Protein AF-A0A326UEW1-F1 (afdb_monomer_lite)

pLDDT: mean 84.63, std 12.44, range [39.31, 98.5]

Foldseek 3Di:
DVVVVVVVVVVVVVVVVVLLCVLCVVLVHDSLLVVLVVCCVVVPKDALVVSCVSSVHDSVVSVVSLVVCVVLVQWDWDQDPVHNVTIIIGGDCPDPSNVSSVVSVVVVVVVVVVVCVVDDPVVVVVVVVVVVVVVVVVVVVVVVCSVCPVPDPPFDWDFCPPQQEAEEAEAEDAQEEEEAEDADNTTQKTKGWFDDAFDWDDDSRYTYTYDDPVPPPDDPGHTYMYMYGHARHEYEYAAEYAHAYYAHDCQSHQYQEAEYYDAYAEYHEEHHQYQAEYEYEAYEEYAYYAYEYAPLEKEKEWEAAWEQWEADAPDIDGTDGGTDIDIDPCAVVGRGYYYYYHNYHYHYYHYYYD

Radius of gyration: 28.16 Å; chains: 1; bounding box: 69×50×80 Å

Organism: Thermosporothrix hazakensis (NCBI:txid644383)

Sequence (354 aa):
MYREFVRELQHSYELGTTFYRAVASRSGMTVTDLEVIAILKHTGPTTAGRLAEHTGLTTGAITGMLNRLEETGLLRRERDPNDGRRVIVRLIPDKEEMKTISDLFNALGDEWRELATHYTDEQLTLLLDFLKRSNTISQKYIAHLREMPTSNEGTYSAPLGTVRSAKLAMPSGITQLYLHTDNDRETLYKARFEGPQPDVRVKDGVITIRYPRRLWSITTNKRVADVTLNTIIPWRITLNGGVSEIVADLMKLKLASLEIKGGMNSINLELPLPIGTVPVRLSGGTSEMQIHRPKGAAVRVHFKGWASHFIFDDQIFSDLGNDIRLQSPDYETAEHRYDIEVQNSVGNVTITPR

InterPro domains:
  IPR000835 MarR-type HTH domain [PF01047] (30-87)
  IPR000835 MarR-type HTH domain [PS50995] (1-136)
  IPR000835 MarR-type HTH domain [SM00347] (22-124)
  IPR011991 ArsR-like helix-turn-helix domain [cd00090] (32-96)
  IPR036388 Winged helix-like DNA-binding domain superfamily [G3DSA:1.10.10.10] (2-136)
  IPR036390 Winged helix DNA-binding domain superfamily [SSF46785] (3-134)
  IPR039422 Transcription regulators MarR/SlyA-like [PTHR33164] (20-133)

Structure (mmCIF, N/CA/C/O backbone):
data_AF-A0A326UEW1-F1
#
_entry.id   AF-A0A326UEW1-F1
#
loop_
_atom_site.group_PDB
_atom_site.id
_atom_site.type_symbol
_atom_site.label_atom_id
_atom_site.label_alt_id
_atom_site.label_comp_id
_atom_site.label_asym_id
_atom_site.label_entity_id
_atom_site.label_seq_id
_atom_site.pdbx_PDB_ins_code
_atom_site.Cartn_x
_atom_site.Cartn_y
_atom_site.Cartn_z
_atom_site.occupancy
_atom_site.B_iso_or_equiv
_atom_site.auth_seq_id
_atom_site.auth_comp_id
_atom_site.auth_asym_id
_atom_site.auth_atom_id
_atom_site.pdbx_PDB_model_num
ATOM 1 N N . MET A 1 1 ? 12.091 -15.380 -35.099 1.00 80.75 1 MET A N 1
ATOM 2 C CA . MET A 1 1 ? 12.417 -14.096 -35.765 1.00 80.75 1 MET A CA 1
ATOM 3 C C . MET A 1 1 ? 11.729 -12.863 -35.162 1.00 80.75 1 MET A C 1
ATOM 5 O O . MET A 1 1 ? 12.270 -12.389 -34.185 1.00 80.75 1 MET A O 1
ATOM 9 N N . TYR A 1 2 ? 10.569 -12.335 -35.602 1.00 72.62 2 TYR A N 1
ATOM 10 C CA . TYR A 1 2 ? 10.052 -11.052 -35.041 1.00 72.62 2 TYR A CA 1
ATOM 11 C C . TYR A 1 2 ? 9.822 -11.071 -33.514 1.00 72.62 2 TYR A C 1
ATOM 13 O O . TYR A 1 2 ? 10.286 -10.195 -32.794 1.00 72.62 2 TYR A O 1
ATOM 21 N N . ARG A 1 3 ? 9.157 -12.111 -32.991 1.00 70.81 3 ARG A N 1
ATOM 22 C CA . ARG A 1 3 ? 8.914 -12.266 -31.539 1.00 70.81 3 ARG A CA 1
ATOM 23 C C . ARG A 1 3 ? 10.191 -12.446 -30.716 1.00 70.81 3 ARG A C 1
ATOM 25 O O . ARG A 1 3 ? 10.220 -12.121 -29.539 1.00 70.81 3 ARG A O 1
ATOM 32 N N . GLU A 1 4 ? 11.203 -13.027 -31.335 1.00 83.62 4 GLU A N 1
ATOM 33 C CA . GLU A 1 4 ? 12.502 -13.302 -30.731 1.00 83.62 4 GLU A CA 1
ATOM 34 C C . GLU A 1 4 ? 13.340 -12.026 -30.697 1.00 83.62 4 GLU A C 1
ATOM 36 O O . GLU A 1 4 ? 13.821 -11.651 -29.641 1.00 83.62 4 GLU A O 1
ATOM 41 N N . PHE A 1 5 ? 13.350 -11.270 -31.794 1.00 81.19 5 PHE A N 1
ATOM 42 C CA . PHE A 1 5 ? 13.934 -9.935 -31.864 1.00 81.19 5 PHE A CA 1
ATOM 43 C C . PHE A 1 5 ? 13.369 -8.984 -30.796 1.00 81.19 5 PHE A C 1
ATOM 45 O O . PHE A 1 5 ? 14.125 -8.332 -30.084 1.00 81.19 5 PHE A O 1
ATOM 52 N N . VAL A 1 6 ? 12.041 -8.942 -30.622 1.00 76.69 6 VAL A N 1
ATOM 53 C CA . VAL A 1 6 ? 11.405 -8.127 -29.567 1.00 76.69 6 VAL A CA 1
ATOM 54 C C . VAL A 1 6 ? 11.802 -8.599 -28.164 1.00 76.69 6 VAL A C 1
ATOM 56 O O . VAL A 1 6 ? 11.993 -7.772 -27.275 1.00 76.69 6 VAL A O 1
ATOM 59 N N . ARG A 1 7 ? 11.939 -9.914 -27.954 1.00 78.44 7 ARG A N 1
ATOM 60 C CA . ARG A 1 7 ? 12.367 -10.476 -26.668 1.00 78.44 7 ARG A CA 1
ATOM 61 C C . ARG A 1 7 ? 13.808 -10.089 -26.344 1.00 78.44 7 ARG A C 1
ATOM 63 O O . ARG A 1 7 ? 14.054 -9.648 -25.229 1.00 78.44 7 ARG A O 1
ATOM 70 N N . GLU A 1 8 ? 14.721 -10.212 -27.302 1.00 83.44 8 GLU A N 1
ATOM 71 C CA . GLU A 1 8 ? 16.121 -9.811 -27.120 1.00 83.44 8 GLU A CA 1
ATOM 72 C C . GLU A 1 8 ? 16.245 -8.308 -26.853 1.00 83.44 8 GLU A C 1
ATOM 74 O O . GLU A 1 8 ? 16.994 -7.891 -25.972 1.00 83.44 8 GLU A O 1
ATOM 79 N N . LEU A 1 9 ? 15.434 -7.483 -27.525 1.00 81.75 9 LEU A N 1
ATOM 80 C CA . LEU A 1 9 ? 15.383 -6.048 -27.250 1.00 81.75 9 LEU A CA 1
ATOM 81 C C . LEU A 1 9 ? 14.929 -5.754 -25.807 1.00 81.75 9 LEU A C 1
ATOM 83 O O . LEU A 1 9 ? 15.528 -4.922 -25.130 1.00 81.75 9 LEU A O 1
ATOM 87 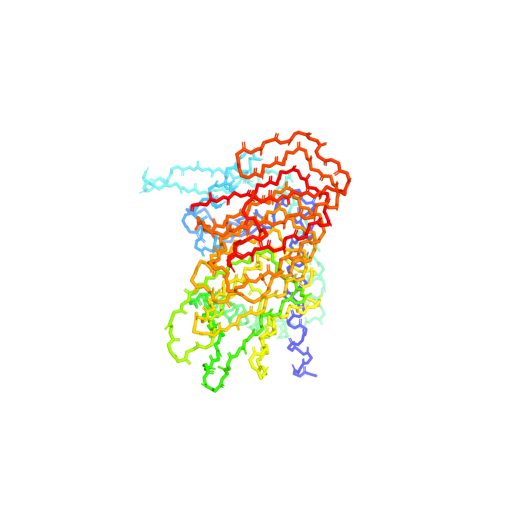N N . GLN A 1 10 ? 13.900 -6.452 -25.311 1.00 73.62 10 GLN A N 1
ATOM 88 C CA . GLN A 1 10 ? 13.448 -6.334 -23.917 1.00 73.62 10 GLN A CA 1
ATOM 89 C C . GLN A 1 10 ? 14.519 -6.794 -22.928 1.00 73.62 10 GLN A C 1
ATOM 91 O O . GLN A 1 10 ? 14.807 -6.095 -21.957 1.00 73.62 10 GLN A O 1
ATOM 96 N N . HIS A 1 11 ? 15.141 -7.936 -23.209 1.00 77.12 11 HIS A N 1
ATOM 97 C CA . HIS A 1 11 ? 16.193 -8.491 -22.375 1.00 77.12 11 HIS A CA 1
ATOM 98 C C . HIS A 1 11 ? 17.413 -7.560 -22.299 1.00 77.12 11 HIS A C 1
ATOM 100 O O . HIS A 1 11 ? 17.976 -7.358 -21.225 1.00 77.12 11 HIS A O 1
ATOM 106 N N . SER A 1 12 ? 17.759 -6.884 -23.400 1.00 79.12 12 SER A N 1
ATOM 107 C CA . SER A 1 12 ? 18.816 -5.870 -23.420 1.00 79.12 12 SER A CA 1
ATOM 108 C C . SER A 1 12 ? 18.545 -4.700 -22.462 1.00 79.12 12 SER A C 1
ATOM 110 O O . SER A 1 12 ? 19.493 -4.197 -21.858 1.00 79.12 12 SER A O 1
ATOM 112 N N . TYR A 1 13 ? 17.290 -4.267 -22.274 1.00 73.88 13 TYR A N 1
ATOM 113 C CA . TYR A 1 13 ? 16.958 -3.222 -21.290 1.00 73.88 13 TYR A CA 1
ATOM 114 C C . TYR A 1 13 ? 17.139 -3.710 -19.841 1.00 73.88 13 TYR A C 1
ATOM 116 O O . TYR A 1 13 ? 17.634 -2.972 -18.981 1.00 73.88 13 TYR A O 1
ATOM 124 N N . GLU A 1 14 ? 16.771 -4.964 -19.563 1.00 71.25 14 GLU A N 1
ATOM 125 C CA . GLU A 1 14 ? 16.947 -5.596 -18.247 1.00 71.25 14 GLU A CA 1
ATOM 126 C C . GLU A 1 14 ? 18.433 -5.746 -17.894 1.00 71.25 14 GLU A C 1
ATOM 128 O O . GLU A 1 14 ? 18.862 -5.406 -16.782 1.00 71.25 14 GLU A O 1
ATOM 133 N N . LEU A 1 15 ? 19.229 -6.211 -18.861 1.00 79.25 15 LEU A N 1
ATOM 134 C CA . LEU A 1 15 ? 20.674 -6.348 -18.726 1.00 79.25 15 LEU A CA 1
ATOM 135 C C . LEU A 1 15 ? 21.351 -4.989 -18.572 1.00 79.25 15 LEU A C 1
ATOM 137 O O . LEU A 1 15 ? 22.199 -4.853 -17.696 1.00 79.25 15 LEU A O 1
ATOM 141 N N . GLY A 1 16 ? 20.931 -3.965 -19.322 1.00 78.00 16 GLY A N 1
ATOM 142 C CA . GLY A 1 16 ? 21.438 -2.600 -19.159 1.00 78.00 16 GLY A CA 1
ATOM 143 C C . GLY A 1 16 ? 21.224 -2.070 -17.738 1.00 78.00 16 GLY A C 1
ATOM 144 O O . GLY A 1 16 ? 22.156 -1.578 -17.105 1.00 78.00 16 GLY A O 1
ATOM 145 N N . THR A 1 17 ? 20.028 -2.262 -17.177 1.00 76.94 17 THR A N 1
ATOM 146 C CA . THR A 1 17 ? 19.736 -1.864 -15.787 1.00 76.94 17 THR A CA 1
ATOM 147 C C . THR A 1 17 ? 20.611 -2.622 -14.784 1.00 76.94 17 THR A C 1
ATOM 149 O O . THR A 1 17 ? 21.130 -2.045 -13.827 1.00 76.94 17 THR A O 1
ATOM 152 N N . THR A 1 18 ? 20.781 -3.928 -14.993 1.00 80.75 18 THR A N 1
ATOM 153 C CA . THR A 1 18 ? 21.592 -4.787 -14.119 1.00 80.75 18 THR A CA 1
ATOM 154 C C . THR A 1 18 ? 23.074 -4.422 -14.201 1.00 80.75 18 THR A C 1
ATOM 156 O O . THR A 1 18 ? 23.748 -4.359 -13.173 1.00 80.75 18 THR A O 1
ATOM 159 N N . PHE A 1 19 ? 23.560 -4.098 -15.398 1.00 83.94 19 PHE A N 1
ATOM 160 C CA . PHE A 1 19 ? 24.915 -3.624 -15.641 1.00 83.94 19 PHE A CA 1
ATOM 161 C C . PHE A 1 19 ? 25.193 -2.315 -14.896 1.00 83.94 19 PHE A C 1
ATOM 163 O O . PHE A 1 19 ? 26.158 -2.247 -14.141 1.00 83.94 19 PHE A O 1
ATOM 170 N N . TYR A 1 20 ? 24.308 -1.315 -14.992 1.00 79.62 20 TYR A N 1
ATOM 171 C CA . TYR A 1 20 ? 24.466 -0.054 -14.252 1.00 79.62 20 TYR A CA 1
ATOM 172 C C . TYR A 1 20 ? 24.523 -0.258 -12.730 1.00 79.62 20 TYR A C 1
ATOM 174 O O . TYR A 1 20 ? 25.307 0.403 -12.051 1.00 79.62 20 TYR A O 1
ATOM 182 N N . ARG A 1 21 ? 23.753 -1.206 -12.175 1.00 83.88 21 ARG A N 1
ATOM 183 C CA . ARG A 1 21 ? 23.852 -1.570 -10.746 1.00 83.88 21 ARG A CA 1
ATOM 184 C C . ARG A 1 21 ? 25.188 -2.223 -10.403 1.00 83.88 21 ARG A C 1
ATOM 186 O O . ARG A 1 21 ? 25.749 -1.929 -9.350 1.00 83.88 21 ARG A O 1
ATOM 193 N N . ALA A 1 22 ? 25.690 -3.101 -11.269 1.00 84.19 22 ALA A N 1
ATOM 194 C CA . ALA A 1 22 ? 26.981 -3.749 -11.072 1.00 84.19 22 ALA A CA 1
ATOM 195 C C . ALA A 1 22 ? 28.128 -2.728 -11.109 1.00 84.19 22 ALA A C 1
ATOM 197 O O . ALA A 1 22 ? 28.988 -2.753 -10.229 1.00 84.19 22 ALA A O 1
ATOM 198 N N . VAL A 1 23 ? 28.095 -1.784 -12.058 1.00 84.94 23 VAL A N 1
ATOM 199 C CA . VAL A 1 23 ? 29.057 -0.674 -12.126 1.00 84.94 23 VAL A CA 1
ATOM 200 C C . VAL A 1 23 ? 28.983 0.172 -10.857 1.00 84.94 23 VAL A C 1
ATOM 202 O O . VAL A 1 23 ? 30.014 0.384 -10.231 1.00 84.94 23 VAL A O 1
ATOM 205 N N . ALA A 1 24 ? 27.780 0.567 -10.425 1.00 85.12 24 ALA A N 1
ATOM 206 C CA . ALA A 1 24 ? 27.578 1.363 -9.213 1.00 85.12 24 ALA A CA 1
ATOM 207 C C . ALA A 1 24 ? 28.179 0.671 -7.977 1.00 85.12 24 ALA A C 1
ATOM 209 O O . ALA A 1 24 ? 28.973 1.258 -7.244 1.00 85.12 24 ALA A O 1
ATOM 210 N N . SER A 1 25 ? 27.890 -0.623 -7.805 1.00 86.75 25 SER A N 1
ATOM 211 C CA . SER A 1 25 ? 28.453 -1.424 -6.716 1.00 86.75 25 SER A CA 1
ATOM 212 C C . SER A 1 25 ? 29.977 -1.535 -6.787 1.00 86.75 25 SER A C 1
ATOM 214 O O . SER A 1 25 ? 30.626 -1.569 -5.744 1.00 86.75 25 SER A O 1
ATOM 216 N N . ARG A 1 26 ? 30.554 -1.631 -7.990 1.00 84.81 26 ARG A N 1
ATOM 217 C CA . ARG A 1 26 ? 32.000 -1.790 -8.185 1.00 84.81 26 ARG A CA 1
ATOM 218 C C . ARG A 1 26 ? 32.761 -0.480 -7.998 1.00 84.81 26 ARG A C 1
ATOM 220 O O . ARG A 1 26 ? 33.891 -0.522 -7.524 1.00 84.81 26 ARG A O 1
ATOM 227 N N . SER A 1 27 ? 32.155 0.651 -8.349 1.00 82.62 27 SER A N 1
ATOM 228 C CA . SER A 1 27 ? 32.748 1.985 -8.220 1.00 82.62 27 SER A CA 1
ATOM 229 C C . SER A 1 27 ? 32.432 2.672 -6.887 1.00 82.62 27 SER A C 1
ATOM 231 O O . SER A 1 27 ? 32.856 3.806 -6.685 1.00 82.62 27 SER A O 1
ATOM 233 N N . GLY A 1 28 ? 31.671 2.029 -5.991 1.00 82.62 28 GLY A N 1
ATOM 234 C CA . GLY A 1 28 ? 31.252 2.620 -4.714 1.00 82.62 28 GLY A CA 1
ATOM 235 C C . GLY A 1 28 ? 30.241 3.763 -4.863 1.00 82.62 28 GLY A C 1
ATOM 236 O O . GLY A 1 28 ? 30.123 4.597 -3.970 1.00 82.62 28 GLY A O 1
ATOM 237 N N . MET A 1 29 ? 29.525 3.819 -5.987 1.00 83.81 29 MET A N 1
ATOM 238 C CA . MET A 1 29 ? 28.550 4.865 -6.302 1.00 83.81 29 MET A CA 1
ATOM 239 C C . MET A 1 29 ? 27.119 4.349 -6.219 1.00 83.81 29 MET A C 1
ATOM 241 O O . MET A 1 29 ? 26.865 3.145 -6.191 1.00 83.81 29 MET A O 1
ATOM 245 N N . THR A 1 30 ? 26.153 5.263 -6.222 1.00 85.44 30 THR A N 1
ATOM 246 C CA . THR A 1 30 ? 24.750 4.901 -6.454 1.00 85.44 30 THR A CA 1
ATOM 247 C C . 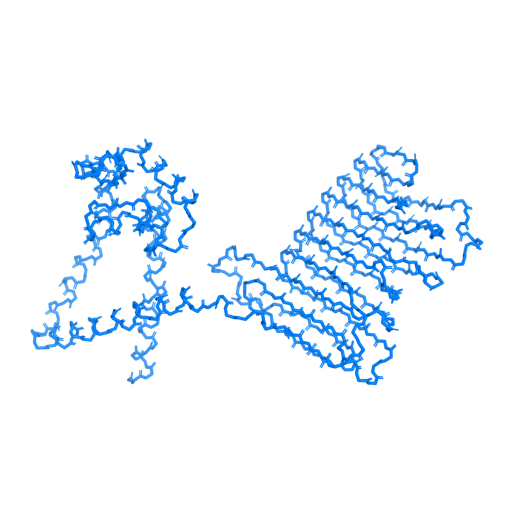THR A 1 30 ? 24.435 4.878 -7.954 1.00 85.44 30 THR A C 1
ATOM 249 O O . THR A 1 30 ? 25.135 5.481 -8.764 1.00 85.44 30 THR A O 1
ATOM 252 N N . VAL A 1 31 ? 23.358 4.195 -8.356 1.00 81.44 31 VAL A N 1
ATOM 253 C CA . VAL A 1 31 ? 22.913 4.184 -9.767 1.00 81.44 31 VAL A CA 1
ATOM 254 C C . VAL A 1 31 ? 22.584 5.596 -10.251 1.00 81.44 31 VAL A C 1
ATOM 256 O O . VAL A 1 31 ? 22.929 5.972 -11.365 1.00 81.44 31 VAL A O 1
ATOM 259 N N . THR A 1 32 ? 21.975 6.401 -9.388 1.00 79.88 32 THR A N 1
ATOM 260 C CA . THR A 1 32 ? 21.608 7.782 -9.690 1.00 79.88 32 THR A CA 1
ATOM 261 C C . THR A 1 32 ? 22.824 8.710 -9.803 1.00 79.88 32 THR A C 1
ATOM 263 O O . THR A 1 32 ? 22.806 9.625 -10.624 1.00 79.88 32 THR A O 1
ATOM 266 N N . ASP A 1 33 ? 23.915 8.439 -9.074 1.00 83.81 33 ASP A N 1
ATOM 267 C CA . ASP A 1 33 ? 25.200 9.126 -9.283 1.00 83.81 33 ASP A CA 1
ATOM 268 C C . ASP A 1 33 ? 25.739 8.880 -10.700 1.00 83.81 33 ASP A C 1
ATOM 270 O O . ASP A 1 33 ? 26.133 9.818 -11.396 1.00 83.81 33 ASP A O 1
ATOM 274 N N . LEU A 1 34 ? 25.702 7.622 -11.157 1.00 84.75 34 LEU A N 1
ATOM 275 C CA . LEU A 1 34 ? 26.132 7.258 -12.510 1.00 84.75 34 LEU A CA 1
ATOM 276 C C . LEU A 1 34 ? 25.252 7.894 -13.591 1.00 84.75 34 LEU A C 1
ATOM 278 O O . LEU A 1 34 ? 25.772 8.297 -14.630 1.00 84.75 34 LEU A O 1
ATOM 282 N N . GLU A 1 35 ? 23.944 8.017 -13.356 1.00 83.38 35 GLU A N 1
ATOM 283 C CA . GLU A 1 35 ? 23.025 8.703 -14.272 1.00 83.38 35 GLU A CA 1
ATOM 284 C C . GLU A 1 35 ? 23.380 10.186 -14.427 1.00 83.38 35 GLU A C 1
ATOM 286 O O . GLU A 1 35 ? 23.474 10.674 -15.553 1.00 83.38 35 GLU A O 1
ATOM 291 N N . VAL A 1 36 ? 23.640 10.905 -13.329 1.00 85.75 36 VAL A N 1
ATOM 292 C CA . VAL A 1 36 ? 24.040 12.322 -13.395 1.00 85.75 36 VAL A CA 1
ATOM 293 C C . VAL A 1 36 ? 25.393 12.494 -14.078 1.00 85.75 36 VAL A C 1
ATOM 295 O O . VAL A 1 36 ? 25.543 13.397 -14.905 1.00 85.75 36 VAL A O 1
ATOM 298 N N . ILE A 1 37 ? 26.358 11.614 -13.803 1.00 88.44 37 ILE A N 1
ATOM 299 C CA . ILE A 1 37 ? 27.650 11.620 -14.500 1.00 88.44 37 ILE A CA 1
ATOM 300 C C . ILE A 1 37 ? 27.453 11.370 -16.000 1.00 88.44 37 ILE A C 1
ATOM 302 O O . ILE A 1 37 ? 28.030 12.087 -16.818 1.00 88.44 37 ILE A O 1
ATOM 306 N N . ALA A 1 38 ? 26.618 10.400 -16.382 1.00 84.06 38 ALA A N 1
ATOM 307 C CA . ALA A 1 38 ? 26.327 10.098 -17.781 1.00 84.06 38 ALA A CA 1
ATOM 308 C C . ALA A 1 38 ? 25.636 11.270 -18.497 1.00 84.06 38 ALA A C 1
ATOM 310 O O . ALA A 1 38 ? 26.029 11.620 -19.611 1.00 84.06 38 ALA A O 1
ATOM 311 N N . ILE A 1 39 ? 24.667 11.924 -17.845 1.00 86.38 39 ILE A N 1
ATOM 312 C CA . ILE A 1 39 ? 24.005 13.123 -18.375 1.00 86.38 39 ILE A CA 1
ATOM 313 C C . ILE A 1 39 ? 25.036 14.230 -18.590 1.00 86.38 39 ILE A C 1
ATOM 315 O O . ILE A 1 39 ? 25.137 14.746 -19.697 1.00 86.38 39 ILE A O 1
ATOM 319 N N . LEU A 1 40 ? 25.857 14.550 -17.585 1.00 88.56 40 LEU A N 1
ATOM 320 C CA . LEU A 1 40 ? 26.869 15.605 -17.693 1.00 88.56 40 LEU A CA 1
ATOM 321 C C . LEU A 1 40 ? 27.946 15.300 -18.747 1.00 88.56 40 LEU A C 1
ATOM 323 O O . LEU A 1 40 ? 28.399 16.222 -19.425 1.00 88.56 40 LEU A O 1
ATOM 327 N N . LYS A 1 41 ? 28.335 14.029 -18.931 1.00 86.00 41 LYS A N 1
ATOM 328 C CA . LYS A 1 41 ? 29.231 13.611 -20.025 1.00 86.00 41 LYS A CA 1
ATOM 329 C C . LYS A 1 41 ? 28.598 13.842 -21.401 1.00 86.00 41 LYS A C 1
ATOM 331 O O . LYS A 1 41 ? 29.309 14.200 -22.333 1.00 86.00 41 LYS A O 1
ATOM 336 N N . HIS A 1 42 ? 27.285 13.646 -21.532 1.00 81.50 42 HIS A N 1
ATOM 337 C CA . HIS A 1 42 ? 26.581 13.778 -22.807 1.00 81.50 42 HIS A CA 1
ATOM 338 C C . HIS A 1 42 ? 26.168 15.222 -23.132 1.00 81.50 42 HIS A C 1
ATOM 340 O O . HIS A 1 42 ? 26.280 15.652 -24.276 1.00 81.50 42 HIS A O 1
ATOM 346 N N . THR A 1 43 ? 25.694 15.983 -22.141 1.00 82.25 43 THR A N 1
ATOM 347 C CA . THR A 1 43 ? 25.153 17.340 -22.330 1.00 82.25 43 THR A CA 1
ATOM 348 C C . THR A 1 43 ? 26.161 18.452 -22.048 1.00 82.25 43 THR A C 1
ATOM 350 O O . THR A 1 43 ? 25.894 19.606 -22.375 1.00 82.25 43 THR A O 1
ATOM 353 N N . GLY A 1 44 ? 27.288 18.139 -21.403 1.00 87.81 44 GLY A N 1
ATOM 354 C CA . GLY A 1 44 ? 28.187 19.137 -20.827 1.00 87.81 44 GLY A CA 1
ATOM 355 C C . GLY A 1 44 ? 27.621 19.783 -19.550 1.00 87.81 44 GLY A C 1
ATOM 356 O O . GLY A 1 44 ? 26.615 19.306 -19.007 1.00 87.81 44 GLY A O 1
ATOM 357 N N . PRO A 1 45 ? 28.261 20.862 -19.046 1.00 91.12 45 PRO A N 1
ATOM 358 C CA . PRO A 1 45 ? 27.837 21.550 -17.829 1.00 91.12 45 PRO A CA 1
ATOM 359 C C . PRO A 1 45 ? 26.383 22.026 -17.911 1.00 91.12 45 PRO A C 1
ATOM 361 O O . PRO A 1 45 ? 25.979 22.647 -18.893 1.00 91.12 45 PRO A O 1
ATOM 364 N N . THR A 1 46 ? 25.594 21.754 -16.873 1.00 91.38 46 THR A N 1
ATOM 365 C CA . THR A 1 46 ? 24.157 22.072 -16.854 1.00 91.38 46 THR A CA 1
ATOM 366 C C . THR A 1 46 ? 23.686 22.475 -15.457 1.00 91.38 46 THR A C 1
ATOM 368 O O . THR A 1 46 ? 24.438 22.386 -14.491 1.00 91.38 46 THR A O 1
ATOM 371 N N . THR A 1 47 ? 22.449 22.950 -15.319 1.00 89.50 47 THR A N 1
ATOM 372 C CA . THR A 1 47 ? 21.888 23.359 -14.022 1.00 89.50 47 THR A CA 1
ATOM 373 C C . THR A 1 47 ? 21.307 22.171 -13.254 1.00 89.50 47 THR A C 1
ATOM 375 O O . THR A 1 47 ? 20.888 21.173 -13.841 1.00 89.50 47 THR A O 1
ATOM 378 N N . ALA A 1 48 ? 21.194 22.300 -11.928 1.00 86.38 48 ALA A N 1
ATOM 379 C CA . ALA A 1 48 ? 20.518 21.304 -11.090 1.00 86.38 48 ALA A CA 1
ATOM 380 C C . ALA A 1 48 ? 19.055 21.066 -11.516 1.00 86.38 48 ALA A C 1
ATOM 382 O O . ALA A 1 48 ? 18.585 19.933 -11.487 1.00 86.38 48 ALA A O 1
ATOM 383 N N . GLY A 1 49 ? 18.354 22.114 -11.967 1.00 80.88 49 GLY A N 1
ATOM 384 C CA . GLY A 1 49 ? 16.987 21.997 -12.488 1.00 80.88 49 GLY A CA 1
ATOM 385 C C . GLY A 1 49 ? 16.910 21.110 -13.731 1.00 80.88 49 GLY A C 1
ATOM 386 O O . GLY A 1 49 ? 16.085 20.206 -13.786 1.00 80.88 49 GLY A O 1
ATOM 387 N N . ARG A 1 50 ? 17.840 21.272 -14.680 1.00 80.81 50 ARG A N 1
ATOM 388 C CA . ARG A 1 50 ? 17.910 20.390 -15.854 1.00 80.81 50 ARG A CA 1
ATOM 389 C C . ARG A 1 50 ? 18.280 18.957 -15.488 1.00 80.81 50 ARG A C 1
ATOM 391 O O . ARG A 1 50 ? 17.740 18.026 -16.071 1.00 80.81 50 ARG A O 1
ATOM 398 N N . LEU A 1 51 ? 19.167 18.755 -14.513 1.00 82.00 51 LEU A N 1
ATOM 399 C CA . LEU A 1 51 ? 19.453 17.407 -14.008 1.00 82.00 51 LEU A CA 1
ATOM 400 C C . LEU A 1 51 ? 18.202 16.763 -13.387 1.00 82.00 51 LEU A C 1
ATOM 402 O O . LEU A 1 51 ? 17.954 15.583 -13.625 1.00 82.00 51 LEU A O 1
ATOM 406 N N . ALA A 1 52 ? 17.385 17.528 -12.657 1.00 77.62 52 ALA A N 1
ATOM 407 C CA . ALA A 1 52 ? 16.105 17.061 -12.121 1.00 77.62 52 ALA A CA 1
ATOM 408 C C . ALA A 1 52 ? 15.127 16.657 -13.235 1.00 77.62 52 ALA A C 1
ATOM 410 O O . ALA A 1 52 ? 14.573 15.563 -13.194 1.00 77.62 52 ALA A O 1
ATOM 411 N N . GLU A 1 53 ? 14.983 17.480 -14.276 1.00 70.31 53 GLU A N 1
ATOM 412 C CA . GLU A 1 53 ? 14.145 17.174 -15.446 1.00 70.31 53 GLU A CA 1
ATOM 413 C C . GLU A 1 53 ? 14.617 15.908 -16.181 1.00 70.31 53 GLU A C 1
ATOM 415 O O . GLU A 1 53 ? 13.818 15.037 -16.534 1.00 70.31 53 GLU A O 1
ATOM 420 N N . HIS A 1 54 ? 15.930 15.768 -16.384 1.00 66.06 54 HIS A N 1
ATOM 421 C CA . HIS A 1 54 ? 16.502 14.624 -17.090 1.00 66.06 54 HIS A CA 1
ATOM 422 C C . HIS A 1 54 ? 16.400 13.318 -16.299 1.00 66.06 54 HIS A C 1
ATOM 424 O O . HIS A 1 54 ? 16.169 12.273 -16.910 1.00 66.06 54 HIS A O 1
ATOM 430 N N . THR A 1 55 ? 16.534 13.359 -14.975 1.00 68.06 55 THR A N 1
ATOM 431 C CA . THR A 1 55 ? 16.476 12.168 -14.106 1.00 68.06 55 THR A CA 1
ATOM 432 C C . THR A 1 55 ? 15.059 11.841 -13.627 1.00 68.06 55 THR A C 1
ATOM 434 O O . THR A 1 55 ? 14.774 10.691 -13.311 1.00 68.06 55 THR A O 1
ATOM 437 N N . GLY A 1 56 ? 14.145 12.817 -13.605 1.00 63.84 56 GLY A N 1
ATOM 438 C CA . GLY A 1 56 ? 12.819 12.678 -12.994 1.00 63.84 56 GLY A CA 1
ATOM 439 C C . GLY A 1 56 ? 12.842 12.689 -11.459 1.00 63.84 56 GLY A C 1
ATOM 440 O O . GLY A 1 56 ? 11.858 12.308 -10.829 1.00 63.84 56 GLY A O 1
ATOM 441 N N . LEU A 1 57 ? 13.960 13.090 -10.846 1.00 69.31 57 LEU A N 1
ATOM 442 C CA . LEU A 1 57 ? 14.112 13.179 -9.394 1.00 69.31 57 LEU A CA 1
ATOM 443 C C . LEU A 1 57 ? 13.631 14.530 -8.856 1.00 69.31 57 LEU A C 1
ATOM 445 O O . LEU A 1 57 ? 13.627 15.542 -9.554 1.00 69.31 57 LEU A O 1
ATOM 449 N N . THR A 1 58 ? 13.279 14.566 -7.569 1.00 69.62 58 THR A N 1
ATOM 450 C CA . THR A 1 58 ? 12.933 15.824 -6.898 1.00 69.62 58 THR A CA 1
ATOM 451 C C . THR A 1 58 ? 14.155 16.735 -6.766 1.00 69.62 58 THR A C 1
ATOM 453 O O . THR A 1 58 ? 15.292 16.276 -6.634 1.00 69.62 58 THR A O 1
ATOM 456 N N . THR A 1 59 ? 13.926 18.049 -6.707 1.00 70.81 59 THR A N 1
ATOM 457 C CA . THR A 1 59 ? 14.989 19.047 -6.503 1.00 70.81 59 THR A CA 1
ATOM 458 C C . THR A 1 59 ? 15.805 18.783 -5.232 1.00 70.81 59 THR A C 1
ATOM 460 O O . THR A 1 59 ? 17.021 18.974 -5.230 1.00 70.81 59 THR A O 1
ATOM 463 N N . GLY A 1 60 ? 15.168 18.294 -4.161 1.00 70.62 60 GLY A N 1
ATOM 464 C CA . GLY A 1 60 ? 15.855 17.900 -2.927 1.00 70.62 60 GLY A CA 1
ATOM 465 C C . GLY A 1 60 ? 16.761 16.679 -3.115 1.00 70.62 60 GLY A C 1
ATOM 466 O O . GLY A 1 60 ? 17.908 16.703 -2.671 1.00 70.62 60 GLY A O 1
ATOM 467 N N . ALA A 1 61 ? 16.295 15.650 -3.836 1.00 70.38 61 ALA A N 1
ATOM 468 C CA . ALA A 1 61 ? 17.095 14.461 -4.141 1.00 70.38 61 ALA A CA 1
ATOM 469 C C . ALA A 1 61 ? 18.303 14.795 -5.031 1.00 70.38 61 ALA A C 1
ATOM 471 O O . ALA A 1 61 ? 19.414 14.345 -4.752 1.00 70.38 61 ALA A O 1
ATOM 472 N N . ILE A 1 62 ? 18.109 15.647 -6.043 1.00 83.50 62 ILE A N 1
ATOM 473 C CA . ILE A 1 62 ? 19.206 16.189 -6.854 1.00 83.50 62 ILE A CA 1
ATOM 474 C C . ILE A 1 62 ? 20.183 16.983 -5.995 1.00 83.50 62 ILE A C 1
ATOM 476 O O . ILE A 1 62 ? 21.386 16.790 -6.110 1.00 83.50 62 ILE A O 1
ATOM 480 N N . THR A 1 63 ? 19.695 17.839 -5.098 1.00 80.19 63 THR A N 1
ATOM 481 C CA . THR A 1 63 ? 20.570 18.638 -4.229 1.00 80.19 63 THR A CA 1
ATOM 482 C C . THR A 1 63 ? 21.434 17.751 -3.330 1.00 80.19 63 THR A C 1
ATOM 484 O O . THR A 1 63 ? 22.644 17.953 -3.267 1.00 80.19 63 THR A O 1
ATOM 487 N N . GLY A 1 64 ? 20.850 16.731 -2.693 1.00 82.50 64 GLY A N 1
ATOM 488 C CA . GLY A 1 64 ? 21.600 15.774 -1.873 1.00 82.50 64 GLY A CA 1
ATOM 489 C C . GLY A 1 64 ? 22.613 14.953 -2.677 1.00 82.50 64 GLY A C 1
ATOM 490 O O . GLY A 1 64 ? 23.724 14.712 -2.211 1.00 82.50 64 GLY A O 1
ATOM 491 N N . MET A 1 65 ? 22.265 14.566 -3.905 1.00 84.44 65 MET A N 1
ATOM 492 C CA . MET A 1 65 ? 23.177 13.870 -4.815 1.00 84.44 65 MET A CA 1
ATOM 493 C C . MET A 1 65 ? 24.353 14.749 -5.242 1.00 84.44 65 MET A C 1
ATOM 495 O O . MET A 1 65 ? 25.499 14.316 -5.177 1.00 84.44 65 MET A O 1
ATOM 499 N N . LEU A 1 66 ? 24.080 15.994 -5.638 1.00 89.06 66 LEU A N 1
ATOM 500 C CA . LEU A 1 66 ? 25.118 16.948 -6.016 1.00 89.06 66 LEU A CA 1
ATOM 501 C C . LEU A 1 66 ? 26.061 17.239 -4.849 1.00 89.06 66 LEU A C 1
ATOM 503 O O . LEU A 1 66 ? 27.261 17.306 -5.071 1.00 89.06 66 LEU A O 1
ATOM 507 N N . ASN A 1 67 ? 25.542 17.357 -3.622 1.00 87.19 67 ASN A N 1
ATOM 508 C CA . ASN A 1 67 ? 26.378 17.515 -2.431 1.00 87.19 67 ASN A CA 1
ATOM 509 C C . ASN A 1 67 ? 27.329 16.319 -2.263 1.00 87.19 67 ASN A C 1
ATOM 511 O O . ASN A 1 67 ? 28.533 16.518 -2.158 1.00 87.19 67 ASN A O 1
ATOM 515 N N . ARG A 1 68 ? 26.813 15.085 -2.335 1.00 87.25 68 ARG A N 1
ATOM 516 C CA . ARG A 1 68 ? 27.626 13.862 -2.224 1.00 87.25 68 ARG A CA 1
ATOM 517 C C . ARG A 1 68 ? 28.704 13.780 -3.312 1.00 87.25 68 ARG A C 1
ATOM 519 O O . ARG A 1 68 ? 29.860 13.486 -3.027 1.00 87.25 68 ARG A O 1
ATOM 526 N N . LEU A 1 69 ? 28.346 14.053 -4.565 1.00 89.44 69 LEU A N 1
ATOM 527 C CA . LEU A 1 69 ? 29.299 14.024 -5.678 1.00 89.44 69 LEU A CA 1
ATOM 528 C C . LEU A 1 69 ? 30.337 15.157 -5.596 1.00 89.44 69 LEU A C 1
ATOM 530 O O . LEU A 1 69 ? 31.478 14.973 -6.018 1.00 89.44 69 LEU A O 1
ATOM 534 N N . GLU A 1 70 ? 29.980 16.306 -5.025 1.00 91.62 70 GLU A N 1
ATOM 535 C CA . GLU A 1 70 ? 30.920 17.397 -4.753 1.00 91.62 70 GLU A CA 1
ATOM 536 C C . GLU A 1 70 ? 31.870 17.064 -3.592 1.00 91.62 70 GLU A C 1
ATOM 538 O O . GLU A 1 70 ? 33.063 17.332 -3.700 1.00 91.62 70 GLU A O 1
ATOM 543 N N . GLU A 1 71 ? 31.392 16.402 -2.532 1.00 88.25 71 GLU A N 1
ATOM 544 C CA . GLU A 1 71 ? 32.220 15.910 -1.414 1.00 88.25 71 GLU A CA 1
ATOM 545 C C . GLU A 1 71 ? 33.279 14.901 -1.879 1.00 88.25 71 GLU A C 1
ATOM 547 O O . GLU A 1 71 ? 34.423 14.943 -1.430 1.00 88.25 71 GLU A O 1
ATOM 552 N N . THR A 1 72 ? 32.932 14.035 -2.837 1.00 83.94 72 THR A N 1
ATOM 553 C CA . THR A 1 72 ? 33.901 13.132 -3.495 1.00 83.94 72 THR A CA 1
ATOM 554 C C . THR A 1 72 ? 34.821 13.853 -4.494 1.00 83.94 72 THR A C 1
ATOM 556 O O . THR A 1 72 ? 35.789 13.285 -4.996 1.00 83.94 72 THR A O 1
ATOM 559 N N . GLY A 1 73 ? 34.545 15.126 -4.796 1.00 88.38 73 GLY A N 1
ATOM 560 C CA . GLY A 1 73 ? 35.304 15.938 -5.743 1.00 88.38 73 GLY A CA 1
ATOM 561 C C . GLY A 1 73 ? 35.124 15.533 -7.207 1.00 88.38 73 GLY A C 1
ATOM 562 O O . GLY A 1 73 ? 35.960 15.898 -8.031 1.00 88.38 73 GLY A O 1
ATOM 563 N N . LEU A 1 74 ? 34.074 14.778 -7.545 1.00 88.88 74 LEU A N 1
ATOM 564 C CA . LEU A 1 74 ? 33.788 14.331 -8.917 1.00 88.88 74 LEU A CA 1
ATOM 565 C C . LEU A 1 74 ? 33.090 15.395 -9.760 1.00 88.88 74 LEU A C 1
ATOM 567 O O . LEU A 1 74 ? 33.101 15.339 -10.992 1.00 88.88 74 LEU A O 1
ATOM 571 N N . LEU A 1 75 ? 32.483 16.376 -9.103 1.00 93.62 75 LEU A N 1
ATOM 572 C CA . LEU A 1 75 ? 31.904 17.548 -9.733 1.00 93.62 75 LEU A CA 1
ATOM 573 C C . LEU A 1 75 ? 32.149 18.792 -8.884 1.00 93.62 75 LEU A C 1
ATOM 575 O O . LEU A 1 75 ? 32.551 18.701 -7.727 1.00 93.62 75 LEU A O 1
ATOM 579 N N . ARG A 1 76 ? 31.863 19.953 -9.466 1.00 92.88 76 ARG A N 1
ATOM 580 C CA . ARG A 1 76 ? 31.802 21.236 -8.764 1.00 92.88 76 ARG A CA 1
ATOM 581 C C . ARG A 1 76 ? 30.615 22.065 -9.227 1.00 92.88 76 ARG A C 1
ATOM 583 O O . ARG A 1 76 ? 30.184 21.950 -10.381 1.00 92.88 76 ARG A O 1
ATOM 590 N N . ARG A 1 77 ? 30.133 22.936 -8.344 1.00 93.50 77 ARG A N 1
ATOM 591 C CA . ARG A 1 77 ? 29.128 23.959 -8.647 1.00 93.50 77 ARG A CA 1
ATOM 592 C C . ARG A 1 77 ? 29.773 25.334 -8.772 1.00 93.50 77 ARG A C 1
ATOM 594 O O . ARG A 1 77 ? 30.449 25.802 -7.864 1.00 93.50 77 ARG A O 1
ATOM 601 N N . GLU A 1 78 ? 29.541 26.002 -9.895 1.00 90.44 78 GLU A N 1
ATOM 602 C CA . GLU A 1 78 ? 30.049 27.352 -10.162 1.00 90.44 78 GLU A CA 1
ATOM 603 C C . GLU A 1 78 ? 28.908 28.274 -10.612 1.00 90.44 78 GLU A C 1
ATOM 605 O O . GLU A 1 78 ? 27.906 27.815 -11.168 1.00 90.44 78 GLU A O 1
ATOM 610 N N . ARG A 1 79 ? 29.016 29.580 -10.329 1.00 86.88 79 ARG A N 1
ATOM 611 C CA . ARG A 1 79 ? 28.045 30.554 -10.851 1.00 86.88 79 ARG A CA 1
ATOM 612 C C . ARG A 1 79 ? 28.176 30.619 -12.367 1.00 86.88 79 ARG A C 1
ATOM 614 O O . ARG A 1 79 ? 29.291 30.632 -12.884 1.00 86.88 79 ARG A O 1
ATOM 621 N N . ASP A 1 80 ? 27.044 30.675 -13.057 1.00 82.88 80 ASP A N 1
ATOM 622 C CA . ASP A 1 80 ? 27.029 30.826 -14.507 1.00 82.88 80 ASP A CA 1
ATOM 623 C C . ASP A 1 80 ? 27.639 32.195 -14.874 1.00 82.88 80 ASP A C 1
ATOM 625 O O . ASP A 1 80 ? 27.151 33.228 -14.401 1.00 82.88 80 ASP A O 1
ATOM 629 N N . PRO A 1 81 ? 28.709 32.235 -15.691 1.00 78.75 81 PRO A N 1
ATOM 630 C CA . PRO A 1 81 ? 29.350 33.485 -16.090 1.00 78.75 81 PRO A CA 1
ATOM 631 C C . PRO A 1 81 ? 28.436 34.396 -16.922 1.00 78.75 81 PRO A C 1
ATOM 633 O O . PRO A 1 81 ? 28.694 35.594 -17.002 1.00 78.75 81 PRO A O 1
ATOM 636 N N . ASN A 1 82 ? 27.363 33.857 -17.511 1.00 79.88 82 ASN A N 1
ATOM 637 C CA . ASN A 1 82 ? 26.401 34.610 -18.318 1.00 79.88 82 ASN A CA 1
ATOM 638 C C . ASN A 1 82 ? 25.145 35.023 -17.531 1.00 79.88 82 ASN A C 1
ATOM 640 O O . ASN A 1 82 ? 24.389 35.879 -17.985 1.00 79.88 82 ASN A O 1
ATOM 644 N N . ASP A 1 83 ? 24.911 34.425 -16.359 1.00 79.81 83 ASP A N 1
ATOM 645 C CA . ASP A 1 83 ? 23.794 34.742 -15.468 1.00 79.81 83 ASP A CA 1
ATOM 646 C C . ASP A 1 83 ? 24.172 34.416 -14.017 1.00 79.81 83 ASP A C 1
ATOM 648 O O . ASP A 1 83 ? 23.997 33.298 -13.537 1.00 79.81 83 ASP A O 1
ATOM 652 N N . GLY A 1 84 ? 24.641 35.417 -13.269 1.00 71.06 84 GLY A N 1
ATOM 653 C CA . GLY A 1 84 ? 25.096 35.239 -11.886 1.00 71.06 84 GLY A CA 1
ATOM 654 C C . GLY A 1 84 ? 24.029 34.746 -10.893 1.00 71.06 84 GLY A C 1
ATOM 655 O O . GLY A 1 84 ? 24.365 34.515 -9.728 1.00 71.06 84 GLY A O 1
ATOM 656 N N . ARG A 1 85 ? 22.764 34.599 -11.323 1.00 75.75 85 ARG A N 1
ATOM 657 C CA . ARG A 1 85 ? 21.666 33.985 -10.555 1.00 75.75 85 ARG A CA 1
ATOM 658 C C . ARG A 1 85 ? 21.562 32.470 -10.766 1.00 75.75 85 ARG A C 1
ATOM 660 O O . ARG A 1 85 ? 20.836 31.814 -10.021 1.00 75.75 85 ARG A O 1
ATOM 667 N N . ARG A 1 86 ? 22.266 31.905 -11.750 1.00 82.56 86 ARG A N 1
ATOM 668 C CA . ARG A 1 86 ? 22.282 30.470 -12.057 1.00 82.56 86 ARG A CA 1
ATOM 669 C C . ARG A 1 86 ? 23.551 29.813 -11.536 1.00 82.56 86 ARG A C 1
ATOM 671 O O . ARG A 1 86 ? 24.628 30.402 -11.519 1.00 82.56 86 ARG A O 1
ATOM 678 N N . VAL A 1 87 ? 23.405 28.559 -11.130 1.00 86.44 87 VAL A N 1
ATOM 679 C CA . VAL A 1 87 ? 24.511 27.691 -10.723 1.00 86.44 87 VAL A CA 1
ATOM 680 C C . VAL A 1 87 ? 24.577 26.531 -11.705 1.00 86.44 87 VAL A C 1
ATOM 682 O O . VAL A 1 87 ? 23.578 25.833 -11.911 1.00 86.44 87 VAL A O 1
ATOM 685 N N . ILE A 1 88 ? 25.746 26.342 -12.310 1.00 92.88 88 ILE A N 1
ATOM 686 C CA . ILE A 1 88 ? 26.037 25.236 -13.218 1.00 92.88 88 ILE A CA 1
ATOM 687 C C . ILE A 1 88 ? 26.872 24.176 -12.504 1.00 92.88 88 ILE A C 1
ATOM 689 O O . ILE A 1 88 ? 27.737 24.471 -11.681 1.00 92.88 88 ILE A O 1
ATOM 693 N N . VAL A 1 89 ? 26.578 22.925 -12.824 1.00 94.06 89 VAL A N 1
ATOM 694 C CA . VAL A 1 89 ? 27.257 21.726 -12.350 1.00 94.06 89 VAL A CA 1
ATOM 695 C C . VAL A 1 89 ? 28.215 21.272 -13.444 1.00 94.06 89 VAL A C 1
ATOM 697 O O . VAL A 1 89 ? 27.810 21.127 -14.599 1.00 94.06 89 VAL A O 1
ATOM 700 N N . ARG A 1 90 ? 29.477 21.029 -13.088 1.00 93.31 90 ARG A N 1
ATOM 701 C CA . ARG A 1 90 ? 30.531 20.589 -14.011 1.00 93.31 90 ARG A CA 1
ATOM 702 C C . ARG A 1 90 ? 31.266 19.381 -13.436 1.00 93.31 90 ARG A C 1
ATOM 704 O O . ARG A 1 90 ? 31.625 19.398 -12.263 1.00 93.31 90 ARG A O 1
ATOM 711 N N . LEU A 1 91 ? 31.526 18.368 -14.265 1.00 92.94 91 LEU A N 1
ATOM 712 C CA . LEU A 1 91 ? 32.373 17.228 -13.892 1.00 92.94 91 LEU A CA 1
ATOM 713 C C . LEU A 1 91 ? 33.841 17.636 -13.765 1.00 92.94 91 LEU A C 1
ATOM 715 O O . LEU A 1 91 ? 34.331 18.477 -14.521 1.00 92.94 91 LEU A O 1
ATOM 719 N N . ILE A 1 92 ? 34.545 16.983 -12.848 1.00 90.25 92 ILE A N 1
ATOM 720 C CA . ILE A 1 92 ? 35.995 17.067 -12.703 1.00 90.25 92 ILE A CA 1
ATOM 721 C C . ILE A 1 92 ? 36.579 15.779 -13.313 1.00 90.25 92 ILE A C 1
ATOM 723 O O . ILE A 1 92 ? 36.405 14.708 -12.733 1.00 90.25 92 ILE A O 1
ATOM 727 N N . PRO A 1 93 ? 37.204 15.846 -14.504 1.00 74.38 93 PRO A N 1
ATOM 728 C CA . PRO A 1 93 ? 37.567 14.653 -15.272 1.00 74.38 93 PRO A CA 1
ATOM 729 C C . PRO A 1 93 ? 38.735 13.856 -14.670 1.00 74.38 93 PRO A C 1
ATOM 731 O O . PRO A 1 93 ? 38.756 12.636 -14.802 1.00 74.38 93 PRO A O 1
ATOM 734 N N . ASP A 1 94 ? 39.658 14.511 -13.963 1.00 82.12 94 ASP A N 1
ATOM 735 C CA . ASP A 1 94 ? 40.950 13.928 -13.559 1.00 82.12 94 ASP A CA 1
ATOM 736 C C . ASP A 1 94 ? 40.914 13.209 -12.196 1.00 82.12 94 ASP A C 1
ATOM 738 O O . ASP A 1 94 ? 41.871 13.251 -11.423 1.00 82.12 94 ASP A O 1
ATOM 742 N N . LYS A 1 95 ? 39.785 12.579 -11.856 1.00 84.38 95 LYS A N 1
ATOM 743 C CA . LYS A 1 95 ? 39.614 11.813 -10.610 1.00 84.38 95 LYS A CA 1
ATOM 744 C C . LYS A 1 95 ? 39.747 10.312 -10.857 1.00 84.38 95 LYS A C 1
ATOM 746 O O . LYS A 1 95 ? 39.205 9.797 -11.835 1.00 84.38 95 LYS A O 1
ATOM 751 N N . GLU A 1 96 ? 40.398 9.597 -9.941 1.00 82.81 96 GLU A N 1
ATOM 752 C CA . GLU A 1 96 ? 40.576 8.138 -10.031 1.00 82.81 96 GLU A CA 1
ATOM 753 C C . GLU A 1 96 ? 39.236 7.389 -10.054 1.00 82.81 96 GLU A C 1
ATOM 755 O O . GLU A 1 96 ? 39.075 6.405 -10.775 1.00 82.81 96 GLU A O 1
ATOM 760 N N . GLU A 1 97 ? 38.221 7.883 -9.349 1.00 84.38 97 GLU A N 1
ATOM 761 C CA . GLU A 1 97 ? 36.875 7.315 -9.378 1.00 84.38 97 GLU A CA 1
ATOM 762 C C . GLU A 1 97 ? 36.213 7.519 -10.751 1.00 84.38 97 GLU A C 1
ATOM 764 O O . GLU A 1 97 ? 35.550 6.617 -11.263 1.00 84.38 97 GLU A O 1
ATOM 769 N N . MET A 1 98 ? 36.440 8.668 -11.400 1.00 86.25 98 MET A N 1
ATOM 770 C CA . MET A 1 98 ? 35.941 8.941 -12.756 1.00 86.25 98 MET A CA 1
ATOM 771 C C . MET A 1 98 ? 36.630 8.056 -13.800 1.00 86.25 98 MET A C 1
ATOM 773 O O . MET A 1 98 ? 35.985 7.584 -14.745 1.00 86.25 98 MET A O 1
ATOM 777 N N . LYS A 1 99 ? 37.926 7.794 -13.611 1.00 86.56 99 LYS A N 1
ATOM 778 C CA . LYS A 1 99 ? 38.693 6.834 -14.406 1.00 86.56 99 LYS A CA 1
ATOM 779 C C . LYS A 1 99 ? 38.164 5.414 -14.209 1.00 86.56 99 LYS A C 1
ATOM 781 O O . LYS A 1 99 ? 37.815 4.773 -15.189 1.00 86.56 99 LYS A O 1
ATOM 786 N N . THR A 1 100 ? 37.953 4.993 -12.963 1.00 87.00 100 THR A N 1
ATOM 787 C CA . THR A 1 100 ? 37.393 3.674 -12.621 1.00 87.00 100 THR A CA 1
ATOM 788 C C . THR A 1 100 ? 36.040 3.431 -13.293 1.00 87.00 100 THR A C 1
ATOM 790 O O . THR A 1 100 ? 35.828 2.378 -13.889 1.00 87.00 100 THR A O 1
ATOM 793 N N . ILE A 1 101 ? 35.121 4.406 -13.252 1.00 87.31 101 ILE A N 1
ATOM 794 C CA . ILE A 1 101 ? 33.844 4.304 -13.978 1.00 87.31 101 ILE A CA 1
ATOM 795 C C . ILE A 1 101 ? 34.096 4.156 -15.479 1.00 87.31 101 ILE A C 1
ATOM 797 O O . ILE A 1 101 ? 33.505 3.296 -16.126 1.00 87.31 101 ILE A O 1
ATOM 801 N N . SER A 1 102 ? 34.947 5.014 -16.042 1.00 87.31 102 SER A N 1
ATOM 802 C CA . SER A 1 102 ? 35.205 5.037 -17.483 1.00 87.31 102 SER A CA 1
ATOM 803 C C . SER A 1 102 ? 35.812 3.717 -17.962 1.00 87.31 102 SER A C 1
ATOM 805 O O . SER A 1 102 ? 35.358 3.194 -18.971 1.00 87.31 102 SER A O 1
ATOM 807 N N . ASP A 1 103 ? 36.734 3.127 -17.202 1.00 89.69 103 ASP A N 1
ATOM 808 C CA . ASP A 1 103 ? 37.355 1.836 -17.505 1.00 89.69 103 ASP A CA 1
ATOM 809 C C . ASP A 1 103 ? 36.328 0.691 -17.504 1.00 89.69 103 ASP A C 1
ATOM 811 O O . ASP A 1 103 ? 36.334 -0.146 -18.406 1.00 89.69 103 ASP A O 1
ATOM 815 N N . LEU A 1 104 ? 35.385 0.686 -16.552 1.00 88.62 104 LEU A N 1
ATOM 816 C CA . LEU A 1 104 ? 34.311 -0.316 -16.497 1.00 88.62 104 LEU A CA 1
ATOM 817 C C . LEU A 1 104 ? 33.376 -0.245 -17.715 1.00 88.62 104 LEU A C 1
ATOM 819 O O . LEU A 1 104 ? 32.963 -1.282 -18.234 1.00 88.62 104 LEU A O 1
ATOM 823 N N . PHE A 1 105 ? 33.041 0.961 -18.183 1.00 85.81 105 PHE A N 1
ATOM 824 C CA . PHE A 1 105 ? 32.236 1.137 -19.397 1.00 85.81 105 PHE A CA 1
ATOM 825 C C . PHE A 1 105 ? 33.040 0.857 -20.676 1.00 85.81 105 PHE A C 1
ATOM 827 O O . PHE A 1 105 ? 32.499 0.272 -21.615 1.00 85.81 105 PHE A O 1
ATOM 834 N N . ASN A 1 106 ? 34.321 1.233 -20.714 1.00 89.56 106 ASN A N 1
ATOM 835 C CA . ASN A 1 106 ? 35.201 0.996 -21.859 1.00 89.56 106 ASN A CA 1
ATOM 836 C C . ASN A 1 106 ? 35.434 -0.497 -22.094 1.00 89.56 106 ASN A C 1
ATOM 838 O O . ASN A 1 106 ? 35.367 -0.925 -23.239 1.00 89.56 106 ASN A O 1
ATOM 842 N N . ALA A 1 107 ? 35.602 -1.293 -21.033 1.00 89.56 107 ALA A N 1
ATOM 843 C CA . ALA A 1 107 ? 35.756 -2.742 -21.152 1.00 89.56 107 ALA A CA 1
ATOM 844 C C . ALA A 1 107 ? 34.576 -3.390 -21.900 1.00 89.56 107 ALA A C 1
ATOM 846 O O . ALA A 1 107 ? 34.782 -4.199 -22.798 1.00 89.56 107 ALA A O 1
ATOM 847 N N . LEU A 1 108 ? 33.335 -2.984 -21.602 1.00 87.69 108 LEU A N 1
ATOM 848 C CA . LEU A 1 108 ? 32.165 -3.448 -22.359 1.00 87.69 108 LEU A CA 1
ATOM 849 C C . LEU A 1 108 ? 32.162 -2.913 -23.802 1.00 87.69 108 LEU A C 1
ATOM 851 O O . LEU A 1 108 ? 31.775 -3.619 -24.730 1.00 87.69 108 LEU A O 1
ATOM 855 N N . GLY A 1 109 ? 32.588 -1.663 -23.996 1.00 88.19 109 GLY A N 1
ATOM 856 C CA . GLY A 1 109 ? 32.698 -1.049 -25.318 1.00 88.19 109 GLY A CA 1
ATOM 857 C C . GLY A 1 109 ? 33.720 -1.734 -26.230 1.00 88.19 109 GLY A C 1
ATOM 858 O O . GLY A 1 109 ? 33.506 -1.788 -27.441 1.00 88.19 109 GLY A O 1
ATOM 859 N N . ASP A 1 110 ? 34.800 -2.276 -25.672 1.00 92.75 110 ASP A N 1
ATOM 860 C CA . ASP A 1 110 ? 35.811 -3.025 -26.418 1.00 92.75 110 ASP A CA 1
ATOM 861 C C . ASP A 1 110 ? 35.253 -4.367 -26.915 1.00 92.75 110 ASP A C 1
ATOM 863 O O . ASP A 1 110 ? 35.396 -4.676 -28.098 1.00 92.75 110 ASP A O 1
ATOM 867 N N . GLU A 1 111 ? 34.500 -5.087 -26.078 1.00 92.75 111 GLU A N 1
ATOM 868 C CA . GLU A 1 111 ? 33.765 -6.298 -26.485 1.00 92.75 111 GLU A CA 1
ATOM 869 C C . GLU A 1 111 ? 32.736 -5.999 -27.590 1.00 92.75 111 GLU A C 1
ATOM 871 O O . GLU A 1 111 ? 32.581 -6.758 -28.548 1.00 92.75 111 GLU A O 1
ATOM 876 N N . TRP A 1 112 ? 32.043 -4.856 -27.512 1.00 90.94 112 TRP A N 1
ATOM 877 C CA . TRP A 1 112 ? 31.128 -4.423 -28.575 1.00 90.94 112 TRP A CA 1
ATOM 878 C C . TRP A 1 112 ? 31.851 -4.065 -29.870 1.00 90.94 112 TRP A C 1
ATOM 880 O O . TRP A 1 112 ? 31.315 -4.312 -30.952 1.00 90.94 112 TRP A O 1
ATOM 890 N N . ARG A 1 113 ? 33.051 -3.482 -29.783 1.00 92.19 113 ARG A N 1
ATOM 891 C CA . ARG A 1 113 ? 33.865 -3.161 -30.958 1.00 92.19 113 ARG A CA 1
ATOM 892 C C . ARG A 1 113 ? 34.323 -4.432 -31.660 1.00 92.19 113 ARG A C 1
ATOM 894 O O . ARG A 1 113 ? 34.235 -4.494 -32.881 1.00 92.19 113 ARG A O 1
ATOM 901 N N . GLU A 1 114 ? 34.734 -5.439 -30.897 1.00 95.00 114 GLU A N 1
ATOM 902 C CA . GLU A 1 114 ? 35.079 -6.755 -31.432 1.00 95.00 114 GLU A CA 1
ATOM 903 C C . GLU A 1 114 ? 33.863 -7.430 -32.078 1.00 95.00 114 GLU A C 1
ATOM 905 O O . GLU A 1 114 ? 33.931 -7.889 -33.219 1.00 95.00 114 GLU A O 1
ATOM 910 N N . LEU A 1 115 ? 32.704 -7.408 -31.414 1.00 94.00 115 LEU A N 1
ATOM 911 C CA . LEU A 1 115 ? 31.459 -7.921 -31.987 1.00 94.00 115 LEU A CA 1
ATOM 912 C C . LEU A 1 115 ? 31.104 -7.217 -33.306 1.00 94.00 115 LEU A C 1
ATOM 914 O O . LEU A 1 115 ? 30.679 -7.874 -34.255 1.00 94.00 115 LEU A O 1
ATOM 918 N N . ALA A 1 116 ? 31.304 -5.900 -33.393 1.00 94.00 116 ALA A N 1
ATOM 919 C CA . ALA A 1 116 ? 31.007 -5.120 -34.592 1.00 94.00 116 ALA A CA 1
ATOM 920 C C . ALA A 1 116 ? 31.833 -5.552 -35.817 1.00 94.00 116 ALA A C 1
ATOM 922 O O . ALA A 1 116 ? 31.344 -5.412 -36.935 1.00 94.00 116 ALA A O 1
ATOM 923 N N . THR A 1 117 ? 33.026 -6.136 -35.631 1.00 96.19 117 THR A N 1
ATOM 924 C CA . THR A 1 117 ? 33.861 -6.640 -36.743 1.00 96.19 117 THR A CA 1
ATOM 925 C C . THR A 1 117 ? 33.221 -7.800 -37.512 1.00 96.19 117 THR A C 1
ATOM 927 O O . THR A 1 117 ? 33.582 -8.059 -38.658 1.00 96.19 117 THR A O 1
ATOM 930 N N . HIS A 1 118 ? 32.231 -8.473 -36.916 1.00 96.62 118 HIS A N 1
ATOM 931 C CA . HIS A 1 118 ? 31.501 -9.582 -37.531 1.00 96.62 118 HIS A CA 1
ATOM 932 C C . HIS A 1 118 ? 30.386 -9.117 -38.483 1.00 96.62 118 HIS A C 1
ATOM 934 O O . HIS A 1 118 ? 29.675 -9.947 -39.053 1.00 96.62 118 HIS A O 1
ATOM 940 N N . TYR A 1 119 ? 30.215 -7.804 -38.653 1.00 96.50 119 TYR A N 1
ATOM 941 C CA . TYR A 1 119 ? 29.193 -7.199 -39.498 1.00 96.50 119 TYR A CA 1
ATOM 942 C C . TYR A 1 119 ? 29.834 -6.331 -40.579 1.00 96.50 119 TYR A C 1
ATOM 944 O O . TYR A 1 119 ? 30.831 -5.651 -40.362 1.00 96.50 119 TYR A O 1
ATOM 952 N N . THR A 1 120 ? 29.224 -6.334 -41.758 1.00 97.75 120 THR A N 1
ATOM 953 C CA . THR A 1 120 ? 29.572 -5.425 -42.859 1.00 97.75 120 THR A CA 1
ATOM 954 C C . THR A 1 120 ? 29.131 -3.992 -42.551 1.00 97.75 120 THR A C 1
ATOM 956 O O . THR A 1 120 ? 28.201 -3.780 -41.770 1.00 97.75 120 THR A O 1
ATOM 959 N N . ASP A 1 121 ? 29.714 -3.002 -43.229 1.00 96.00 121 ASP A N 1
ATOM 960 C CA . ASP A 1 121 ? 29.320 -1.590 -43.086 1.00 96.00 121 ASP A CA 1
ATOM 961 C C . ASP A 1 121 ? 27.833 -1.352 -43.393 1.00 96.00 121 ASP A C 1
ATOM 963 O O . ASP A 1 121 ? 27.170 -0.541 -42.743 1.00 96.00 121 ASP A O 1
ATOM 967 N N . GLU A 1 122 ? 27.273 -2.094 -44.349 1.00 96.75 122 GLU A N 1
ATOM 968 C CA . GLU A 1 122 ? 25.851 -2.043 -44.699 1.00 96.75 122 GLU A CA 1
ATOM 969 C C . GLU A 1 122 ? 24.974 -2.574 -43.555 1.00 96.75 122 GLU A C 1
ATOM 971 O O . GLU A 1 122 ? 23.971 -1.953 -43.189 1.00 96.75 122 GLU A O 1
ATOM 976 N N . GLN A 1 123 ? 25.377 -3.684 -42.926 1.00 96.44 123 GLN A N 1
ATOM 977 C CA . GLN A 1 123 ? 24.694 -4.236 -41.752 1.00 96.44 123 GLN A CA 1
ATOM 978 C C . GLN A 1 123 ? 24.830 -3.320 -40.533 1.00 96.44 123 GLN A C 1
ATOM 980 O O . GLN A 1 123 ? 23.845 -3.096 -39.830 1.00 96.44 123 GLN A O 1
ATOM 985 N N . LEU A 1 124 ? 26.009 -2.742 -40.297 1.00 96.38 124 LEU A N 1
ATOM 986 C CA . LEU A 1 124 ? 26.223 -1.759 -39.235 1.00 96.38 124 LEU A CA 1
ATOM 987 C C . LEU A 1 124 ? 25.384 -0.502 -39.467 1.00 96.38 124 LEU A C 1
ATOM 989 O O . LEU A 1 124 ? 24.801 0.023 -38.521 1.00 96.38 124 LEU A O 1
ATOM 993 N N . THR A 1 125 ? 25.249 -0.053 -40.715 1.00 96.50 125 THR A N 1
ATOM 994 C CA . THR A 1 125 ? 24.383 1.077 -41.083 1.00 96.50 125 THR A CA 1
ATOM 995 C C . THR A 1 125 ? 22.920 0.773 -40.765 1.00 96.50 125 THR A C 1
ATOM 997 O O . THR A 1 125 ? 22.234 1.607 -40.167 1.00 96.50 125 THR A O 1
ATOM 1000 N N . LEU A 1 126 ? 22.451 -0.435 -41.092 1.00 95.81 126 LEU A N 1
ATOM 1001 C CA . LEU A 1 126 ? 21.104 -0.896 -40.754 1.00 95.81 126 LEU A CA 1
ATOM 1002 C C . LEU A 1 126 ? 20.884 -0.958 -39.232 1.00 95.81 126 LEU A C 1
ATOM 1004 O O . LEU A 1 126 ? 19.877 -0.453 -38.732 1.00 95.81 126 LEU A O 1
ATOM 1008 N N . LEU A 1 127 ? 21.824 -1.548 -38.488 1.00 94.94 127 LEU A N 1
ATOM 1009 C CA . LEU A 1 127 ? 21.760 -1.645 -37.027 1.00 94.94 127 LEU A CA 1
ATOM 1010 C C . LEU A 1 127 ? 21.796 -0.261 -36.370 1.00 94.94 127 LEU A C 1
ATOM 1012 O O . LEU A 1 127 ? 21.040 -0.002 -35.435 1.00 94.94 127 LEU A O 1
ATOM 1016 N N . LEU A 1 128 ? 22.623 0.652 -36.880 1.00 93.31 128 LEU A N 1
ATOM 1017 C CA . LEU A 1 128 ? 22.722 2.023 -36.390 1.00 93.31 128 LEU A CA 1
ATOM 1018 C C . LEU A 1 128 ? 21.422 2.805 -36.616 1.00 93.31 128 LEU A C 1
ATOM 1020 O O . LEU A 1 128 ? 20.974 3.504 -35.705 1.00 93.31 128 LEU A O 1
ATOM 1024 N N . ASP A 1 129 ? 20.807 2.698 -37.800 1.00 95.69 129 ASP A N 1
ATOM 1025 C CA . ASP A 1 129 ? 19.493 3.302 -38.068 1.00 95.69 129 ASP A CA 1
ATOM 1026 C C . ASP A 1 129 ? 18.430 2.734 -37.119 1.00 95.69 129 ASP A C 1
ATOM 1028 O O . ASP A 1 129 ? 17.705 3.499 -36.474 1.00 95.69 129 ASP A O 1
ATOM 1032 N N . PHE A 1 130 ? 18.398 1.409 -36.942 1.00 94.38 130 PHE A N 1
ATOM 1033 C CA . PHE A 1 130 ? 17.490 0.762 -35.999 1.00 94.38 130 PHE A CA 1
ATOM 1034 C C . PHE A 1 130 ? 17.684 1.274 -34.563 1.00 94.38 130 PHE A C 1
ATOM 1036 O O . PHE A 1 130 ? 16.713 1.686 -33.927 1.00 94.38 130 PHE A O 1
ATOM 1043 N N . LEU A 1 131 ? 18.922 1.310 -34.058 1.00 91.31 131 LEU A N 1
ATOM 1044 C CA . LEU A 1 131 ? 19.236 1.780 -32.706 1.00 91.31 131 LEU A CA 1
ATOM 1045 C C . LEU A 1 131 ? 18.845 3.247 -32.508 1.00 91.31 131 LEU A C 1
ATOM 1047 O O . LEU A 1 131 ? 18.246 3.588 -31.491 1.00 91.31 131 LEU A O 1
ATOM 1051 N N . LYS A 1 132 ? 19.104 4.122 -33.488 1.00 87.69 132 LYS A N 1
ATOM 1052 C CA . LYS A 1 132 ? 18.698 5.538 -33.425 1.00 87.69 132 LYS A CA 1
ATOM 1053 C C . LYS A 1 132 ? 17.180 5.699 -33.345 1.00 87.69 132 LYS A C 1
ATOM 1055 O O . LYS A 1 132 ? 16.680 6.489 -32.536 1.00 87.69 132 LYS A O 1
ATOM 1060 N N . ARG A 1 133 ? 16.431 4.941 -34.150 1.00 89.00 133 ARG A N 1
ATOM 1061 C CA . ARG A 1 133 ? 14.959 4.951 -34.114 1.00 89.00 133 ARG A CA 1
ATOM 1062 C C . ARG A 1 133 ? 14.431 4.370 -32.808 1.00 89.00 133 ARG A C 1
ATOM 1064 O O . ARG A 1 133 ? 13.543 4.968 -32.207 1.00 89.00 133 ARG A O 1
ATOM 1071 N N . SER A 1 134 ? 15.012 3.267 -32.340 1.00 84.62 134 SER A N 1
ATOM 1072 C CA . SER A 1 134 ? 14.677 2.641 -31.059 1.00 84.62 134 SER A CA 1
ATOM 1073 C C . SER A 1 134 ? 14.900 3.604 -29.893 1.00 84.62 134 SER A C 1
ATOM 1075 O O . SER A 1 134 ? 13.976 3.857 -29.129 1.00 84.62 134 SER A O 1
ATOM 1077 N N . ASN A 1 135 ? 16.061 4.262 -29.828 1.00 81.69 135 ASN A N 1
ATOM 1078 C CA . ASN A 1 135 ? 16.364 5.269 -28.808 1.00 81.69 135 ASN A CA 1
ATOM 1079 C C . ASN A 1 135 ? 15.369 6.435 -28.843 1.00 81.69 135 ASN A C 1
ATOM 1081 O O . ASN A 1 135 ? 14.926 6.892 -27.793 1.00 81.69 135 ASN A O 1
ATOM 1085 N N . THR A 1 136 ? 14.966 6.881 -30.036 1.00 81.88 136 THR A N 1
ATOM 1086 C CA . THR A 1 136 ? 13.934 7.918 -30.193 1.00 81.88 136 THR A CA 1
ATOM 1087 C C . THR A 1 136 ? 12.578 7.449 -29.652 1.00 81.88 136 THR A C 1
ATOM 1089 O O . THR A 1 136 ? 11.886 8.213 -28.978 1.00 81.88 136 THR A O 1
ATOM 1092 N N . ILE A 1 137 ? 12.189 6.197 -29.919 1.00 81.00 137 ILE A N 1
ATOM 1093 C CA . ILE A 1 137 ? 10.965 5.587 -29.375 1.00 81.00 137 ILE A CA 1
ATOM 1094 C C . ILE A 1 137 ? 11.059 5.499 -27.851 1.00 81.00 137 ILE A C 1
ATOM 1096 O O . ILE A 1 137 ? 10.134 5.933 -27.171 1.00 81.00 137 ILE A O 1
ATOM 1100 N N . SER A 1 138 ? 12.173 5.004 -27.306 1.00 75.00 138 SER A N 1
ATOM 1101 C CA . SER A 1 138 ? 12.397 4.911 -25.863 1.00 75.00 138 SER A CA 1
ATOM 1102 C C . SER A 1 138 ? 12.352 6.280 -25.196 1.00 75.00 138 SER A C 1
ATOM 1104 O O . SER A 1 138 ? 11.677 6.419 -24.189 1.00 75.00 138 SER A O 1
ATOM 1106 N N . GLN A 1 139 ? 12.996 7.306 -25.756 1.00 68.19 139 GLN A N 1
ATOM 1107 C CA . GLN A 1 139 ? 12.957 8.671 -25.221 1.00 68.19 139 GLN A CA 1
ATOM 1108 C C . GLN A 1 139 ? 11.538 9.238 -25.213 1.00 68.19 139 GLN A C 1
ATOM 1110 O O . GLN A 1 139 ? 11.095 9.745 -24.186 1.00 68.19 139 GLN A O 1
ATOM 1115 N N . LYS A 1 140 ? 10.804 9.105 -26.326 1.00 72.19 140 LYS A N 1
ATOM 1116 C CA . LYS A 1 140 ? 9.395 9.516 -26.402 1.00 72.19 140 LYS A CA 1
ATOM 1117 C C . LYS A 1 140 ? 8.537 8.758 -25.399 1.00 72.19 140 LYS A C 1
ATOM 1119 O O . LYS A 1 140 ? 7.684 9.362 -24.767 1.00 72.19 140 LYS A O 1
ATOM 1124 N N . TYR A 1 141 ? 8.769 7.459 -25.237 1.00 70.50 141 TYR A N 1
ATOM 1125 C CA . TYR A 1 141 ? 8.025 6.639 -24.292 1.00 70.50 141 TYR A CA 1
ATOM 1126 C C . TYR A 1 141 ? 8.405 6.940 -22.837 1.00 70.50 141 TYR A C 1
ATOM 1128 O O . TYR A 1 141 ? 7.530 6.952 -21.993 1.00 70.50 141 TYR A O 1
ATOM 1136 N N . ILE A 1 142 ? 9.666 7.255 -22.526 1.00 68.31 142 ILE A N 1
ATOM 1137 C CA . ILE A 1 142 ? 10.109 7.705 -21.195 1.00 68.31 142 ILE A CA 1
ATOM 1138 C C . ILE A 1 142 ? 9.501 9.071 -20.863 1.00 68.31 142 ILE A C 1
ATOM 1140 O O . ILE A 1 142 ? 9.002 9.254 -19.758 1.00 68.31 142 ILE A O 1
ATOM 1144 N N . ALA A 1 143 ? 9.512 10.016 -21.808 1.00 63.22 143 ALA A N 1
ATOM 1145 C CA . ALA A 1 143 ? 8.835 11.302 -21.654 1.00 63.22 143 ALA A CA 1
ATOM 1146 C C . ALA A 1 143 ? 7.330 11.095 -21.459 1.00 63.22 143 ALA A C 1
ATOM 1148 O O . ALA A 1 143 ? 6.767 11.612 -20.501 1.00 63.22 143 ALA A O 1
ATOM 1149 N N . HIS A 1 144 ? 6.714 10.230 -22.271 1.00 65.00 144 HIS A N 1
ATOM 1150 C CA . HIS A 1 144 ? 5.331 9.818 -22.078 1.00 65.00 144 HIS A CA 1
ATOM 1151 C C . HIS A 1 144 ? 5.119 9.196 -20.699 1.00 65.00 144 HIS A C 1
ATOM 1153 O O . HIS A 1 144 ? 4.201 9.608 -20.035 1.00 65.00 144 HIS A O 1
ATOM 1159 N N . LEU A 1 145 ? 5.967 8.298 -20.193 1.00 60.50 145 LEU A N 1
ATOM 1160 C CA . LEU A 1 145 ? 5.832 7.716 -18.848 1.00 60.50 145 LEU A CA 1
ATOM 1161 C C . LEU A 1 145 ? 5.976 8.747 -17.712 1.00 60.50 145 LEU A C 1
ATOM 1163 O O . LEU A 1 145 ? 5.473 8.506 -16.619 1.00 60.50 145 LEU A O 1
ATOM 1167 N N . ARG A 1 146 ? 6.671 9.868 -17.950 1.00 59.78 146 ARG A N 1
ATOM 1168 C CA . ARG A 1 146 ? 6.834 10.981 -16.994 1.00 59.78 146 ARG A CA 1
ATOM 1169 C C . ARG A 1 146 ? 5.680 11.984 -17.045 1.00 59.78 146 ARG A C 1
ATOM 1171 O O . ARG A 1 146 ? 5.331 12.552 -16.017 1.00 59.78 146 ARG A O 1
ATOM 1178 N N . GLU A 1 147 ? 5.144 12.227 -18.239 1.00 49.69 147 GLU A N 1
ATOM 1179 C CA . GLU A 1 147 ? 4.016 13.131 -18.516 1.00 49.69 147 GLU A CA 1
ATOM 1180 C C . GLU A 1 147 ? 2.662 12.441 -18.409 1.00 49.69 147 GLU A C 1
ATOM 1182 O O . GLU A 1 147 ? 1.637 13.090 -18.197 1.00 49.69 147 GLU A O 1
ATOM 1187 N N . MET A 1 148 ? 2.656 11.115 -18.552 1.00 41.56 148 MET A N 1
ATOM 1188 C CA . MET A 1 148 ? 1.588 10.271 -18.071 1.00 41.56 148 MET A CA 1
ATOM 1189 C C . MET A 1 148 ? 1.400 10.742 -16.635 1.00 41.56 148 MET A C 1
ATOM 1191 O O . MET A 1 148 ? 2.358 10.658 -15.856 1.00 41.56 148 MET A O 1
ATOM 1195 N N . PRO A 1 149 ? 0.203 11.237 -16.252 1.00 39.31 149 PRO A N 1
ATOM 1196 C CA . PRO A 1 149 ? -0.116 11.269 -14.832 1.00 39.31 149 PRO A CA 1
ATOM 1197 C C . PRO A 1 149 ? 0.289 9.896 -14.309 1.00 39.31 149 PRO A C 1
ATOM 1199 O O . PRO A 1 149 ? 0.098 8.933 -15.050 1.00 39.31 149 PRO A O 1
ATOM 1202 N N . THR A 1 150 ? 0.904 9.779 -13.132 1.00 44.72 150 THR A N 1
ATOM 1203 C CA . THR A 1 150 ? 1.095 8.470 -12.493 1.00 44.72 150 THR A CA 1
ATOM 1204 C C . THR A 1 150 ? -0.239 7.735 -12.599 1.00 44.72 150 THR A C 1
ATOM 1206 O O . THR A 1 150 ? -1.233 8.137 -11.997 1.00 44.72 150 THR A O 1
ATOM 1209 N N . SER A 1 151 ? -0.318 6.814 -13.562 1.00 43.66 151 SER A N 1
ATOM 1210 C CA . SER A 1 151 ? -1.528 6.735 -14.384 1.00 43.66 151 SER A CA 1
ATOM 1211 C C . SER A 1 151 ? -2.596 6.013 -13.616 1.00 43.66 151 SER A C 1
ATOM 1213 O O . SER A 1 151 ? -2.494 4.804 -13.443 1.00 43.66 151 SER A O 1
ATOM 1215 N N . ASN A 1 152 ? -3.581 6.800 -13.188 1.00 40.47 152 ASN A N 1
ATOM 1216 C CA . ASN A 1 152 ? -4.742 6.442 -12.403 1.00 40.47 152 ASN A CA 1
ATOM 1217 C C . ASN A 1 152 ? -4.417 5.633 -11.143 1.00 40.47 152 ASN A C 1
ATOM 1219 O O . ASN A 1 152 ? -4.068 4.455 -11.160 1.00 40.47 152 ASN A O 1
ATOM 1223 N N . GLU A 1 153 ? -4.767 6.239 -10.016 1.00 50.19 153 GLU A N 1
ATOM 1224 C CA . GLU A 1 153 ? -5.725 5.619 -9.113 1.00 50.19 153 GLU A CA 1
ATOM 1225 C C . GLU A 1 153 ? -6.771 4.832 -9.924 1.00 50.19 153 GLU A C 1
ATOM 1227 O O . GLU A 1 153 ? -7.846 5.332 -10.255 1.00 50.19 153 GLU A O 1
ATOM 1232 N N . GLY A 1 154 ? -6.464 3.592 -10.305 1.00 55.06 154 GLY A N 1
ATOM 1233 C CA . GLY A 1 154 ? -7.492 2.614 -10.582 1.00 55.06 154 GLY A CA 1
ATOM 1234 C C . GLY A 1 154 ? -8.211 2.495 -9.260 1.00 55.06 154 GLY A C 1
ATOM 1235 O O . GLY A 1 154 ? -7.757 1.771 -8.385 1.00 55.06 154 GLY A O 1
ATOM 1236 N N . THR A 1 155 ? -9.230 3.324 -9.053 1.00 71.00 155 THR A N 1
ATOM 1237 C CA . THR A 1 155 ? -10.060 3.230 -7.871 1.00 71.00 155 THR A CA 1
ATOM 1238 C C . THR A 1 155 ? -10.813 1.929 -8.051 1.00 71.00 155 THR A C 1
ATOM 1240 O O . THR A 1 155 ? -11.817 1.863 -8.761 1.00 71.00 155 THR A O 1
ATOM 1243 N N . TYR A 1 156 ? -10.272 0.861 -7.475 1.00 87.31 156 TYR A N 1
ATOM 1244 C CA . TYR A 1 156 ? -10.948 -0.417 -7.434 1.00 87.31 156 TYR A CA 1
ATOM 1245 C C . TYR A 1 156 ? -12.196 -0.188 -6.613 1.00 87.31 156 TYR A C 1
ATOM 1247 O O . TYR A 1 156 ? -12.131 0.268 -5.474 1.00 87.31 156 TYR A O 1
ATOM 1255 N N . SER A 1 157 ? -13.336 -0.451 -7.217 1.00 91.06 157 SER A N 1
ATOM 1256 C CA . SER A 1 157 ? -14.612 -0.298 -6.555 1.00 91.06 157 SER A CA 1
ATOM 1257 C C . SER A 1 157 ? -15.525 -1.427 -6.977 1.00 91.06 157 SER A C 1
ATOM 1259 O O . SER A 1 157 ? -15.325 -2.092 -7.996 1.00 91.06 157 SER A O 1
ATOM 1261 N N . ALA A 1 158 ? -16.519 -1.676 -6.146 1.00 89.50 158 ALA A N 1
ATOM 1262 C CA . ALA A 1 158 ? -17.652 -2.503 -6.498 1.00 89.50 158 ALA A CA 1
ATOM 1263 C C . ALA A 1 158 ? -18.914 -1.805 -6.000 1.00 89.50 158 ALA A C 1
ATOM 1265 O O . ALA A 1 158 ? -18.850 -1.101 -4.987 1.00 89.50 158 ALA A O 1
ATOM 1266 N N . PRO A 1 159 ? -20.054 -1.994 -6.675 1.00 91.06 159 PRO A N 1
ATOM 1267 C CA . PRO A 1 159 ? -21.315 -1.474 -6.181 1.00 91.06 159 PRO A CA 1
ATOM 1268 C C . PRO A 1 159 ? -21.696 -2.153 -4.859 1.00 91.06 159 PRO A C 1
ATOM 1270 O O . PRO A 1 159 ? -21.438 -3.343 -4.666 1.00 91.06 159 PRO A O 1
ATOM 1273 N N . LEU A 1 160 ? -22.349 -1.410 -3.965 1.00 90.94 160 LEU A N 1
ATOM 1274 C CA . LEU A 1 160 ? -22.952 -1.951 -2.744 1.00 90.94 160 LEU A CA 1
ATOM 1275 C C . LEU A 1 160 ? -24.032 -2.988 -3.090 1.00 90.94 160 LEU A C 1
ATOM 1277 O O . LEU A 1 160 ? -24.096 -4.060 -2.486 1.00 90.94 160 LEU A O 1
ATOM 1281 N N . GLY A 1 161 ? -24.843 -2.688 -4.110 1.00 87.81 161 GLY A N 1
ATOM 1282 C CA . GLY A 1 161 ? -25.857 -3.593 -4.647 1.00 87.81 161 GLY A CA 1
ATOM 1283 C C . GLY A 1 161 ? -26.788 -4.133 -3.559 1.00 87.81 161 GLY A C 1
ATOM 1284 O O . GLY A 1 161 ? -27.379 -3.380 -2.791 1.00 87.81 161 GLY A O 1
ATOM 1285 N N . THR A 1 162 ? -26.915 -5.458 -3.488 1.00 89.69 162 THR A N 1
ATOM 1286 C CA . THR A 1 162 ? -27.750 -6.163 -2.500 1.00 89.69 162 THR A CA 1
ATOM 1287 C C . THR A 1 162 ? -26.952 -6.721 -1.318 1.00 89.69 162 THR A C 1
ATOM 1289 O O . THR A 1 162 ? -27.497 -7.484 -0.516 1.00 89.69 162 THR A O 1
ATOM 1292 N N . VAL A 1 163 ? -25.661 -6.384 -1.205 1.00 93.31 163 VAL A N 1
ATOM 1293 C CA . VAL A 1 163 ? -24.779 -6.897 -0.150 1.00 93.31 163 VAL A CA 1
ATOM 1294 C C . VAL A 1 163 ? -25.250 -6.369 1.207 1.00 93.31 163 VAL A C 1
ATOM 1296 O O . VAL A 1 163 ? -25.437 -5.172 1.393 1.00 93.31 163 VAL A O 1
ATOM 1299 N N . ARG A 1 164 ? -25.459 -7.272 2.174 1.00 94.00 164 ARG A N 1
ATOM 1300 C CA . ARG A 1 164 ? -25.916 -6.930 3.538 1.00 94.00 164 ARG A CA 1
ATOM 1301 C C . ARG A 1 164 ? -24.804 -6.946 4.583 1.00 94.00 164 ARG A C 1
ATOM 1303 O O . ARG A 1 164 ? -24.999 -6.419 5.670 1.00 94.00 164 ARG A O 1
ATOM 1310 N N . SER A 1 165 ? -23.665 -7.550 4.258 1.00 95.94 165 SER A N 1
ATOM 1311 C CA . SER A 1 165 ? -22.452 -7.617 5.079 1.00 95.94 165 SER A CA 1
ATOM 1312 C C . SER A 1 165 ? -21.256 -7.888 4.177 1.00 95.94 165 SER A C 1
ATOM 1314 O O . SER A 1 165 ? -21.416 -8.610 3.192 1.00 95.94 165 SER A O 1
ATOM 1316 N N . ALA A 1 166 ? -20.073 -7.395 4.530 1.00 97.31 166 ALA A N 1
ATOM 1317 C CA . ALA A 1 166 ? -18.886 -7.539 3.695 1.00 97.31 166 ALA A CA 1
ATOM 1318 C C . ALA A 1 166 ? -17.651 -8.013 4.464 1.00 97.31 166 ALA A C 1
ATOM 1320 O O . ALA A 1 166 ? -17.575 -7.950 5.696 1.00 97.31 166 ALA A O 1
ATOM 1321 N N . LYS A 1 167 ? -16.675 -8.529 3.713 1.00 97.81 167 LYS A N 1
ATOM 1322 C CA . LYS A 1 167 ? -15.377 -8.948 4.236 1.00 97.81 167 LYS A CA 1
ATOM 1323 C C . LYS A 1 167 ? -14.249 -8.333 3.420 1.00 97.81 167 LYS A C 1
ATOM 1325 O O . LYS A 1 167 ? -14.194 -8.543 2.214 1.00 97.81 167 LYS A O 1
ATOM 1330 N N . LEU A 1 168 ? -13.311 -7.673 4.092 1.00 96.69 168 LEU A N 1
ATOM 1331 C CA . LEU A 1 168 ? -12.021 -7.296 3.519 1.00 96.69 168 LEU A CA 1
ATOM 1332 C C . LEU A 1 168 ? -10.976 -8.347 3.911 1.00 96.69 168 LEU A C 1
ATOM 1334 O O . LEU A 1 168 ? -10.776 -8.613 5.095 1.00 96.69 168 LEU A O 1
ATOM 1338 N N . ALA A 1 169 ? -10.319 -8.953 2.925 1.00 94.44 169 ALA A N 1
ATOM 1339 C CA . ALA A 1 169 ? -9.271 -9.946 3.116 1.00 94.44 169 ALA A CA 1
ATOM 1340 C C . ALA A 1 169 ? -7.995 -9.543 2.367 1.00 94.44 169 ALA A C 1
ATOM 1342 O O . ALA A 1 169 ? -7.983 -9.431 1.141 1.00 94.44 169 ALA A O 1
ATOM 1343 N N . MET A 1 170 ? -6.895 -9.387 3.098 1.00 90.44 170 MET A N 1
ATOM 1344 C CA . MET A 1 170 ? -5.591 -9.043 2.529 1.00 90.44 170 MET A CA 1
ATOM 1345 C C . MET A 1 170 ? -4.571 -10.123 2.902 1.00 90.44 170 MET A C 1
ATOM 1347 O O . MET A 1 170 ? -3.906 -10.000 3.924 1.00 90.44 170 MET A O 1
ATOM 1351 N N . PRO A 1 171 ? -4.473 -11.232 2.143 1.00 82.38 171 PRO A N 1
ATOM 1352 C CA . PRO A 1 171 ? -3.662 -12.386 2.533 1.00 82.38 171 PRO A CA 1
ATOM 1353 C C . PRO A 1 171 ? -2.138 -12.187 2.454 1.00 82.38 171 PRO A C 1
ATOM 1355 O O . PRO A 1 171 ? -1.421 -12.983 3.059 1.00 82.38 171 PRO A O 1
ATOM 1358 N N . SER A 1 172 ? -1.628 -11.213 1.686 1.00 74.19 172 SER A N 1
ATOM 1359 C CA . SER A 1 172 ? -0.191 -10.891 1.658 1.00 74.19 172 SER A CA 1
ATOM 1360 C C . SER A 1 172 ? 0.150 -9.645 0.834 1.00 74.19 172 SER A C 1
ATOM 1362 O O . SER A 1 172 ? -0.377 -9.477 -0.270 1.00 74.19 172 SER A O 1
ATOM 1364 N N . GLY A 1 173 ? 1.188 -8.921 1.273 1.00 66.44 173 GLY A N 1
ATOM 1365 C CA . GLY A 1 173 ? 2.114 -8.217 0.376 1.00 66.44 173 GLY A CA 1
ATOM 1366 C C . GLY A 1 173 ? 2.023 -6.693 0.310 1.00 66.44 173 GLY A C 1
ATOM 1367 O O . GLY A 1 173 ? 2.458 -6.137 -0.694 1.00 66.44 173 GLY A O 1
ATOM 1368 N N . ILE A 1 174 ? 1.525 -6.041 1.361 1.00 69.31 174 ILE A N 1
ATOM 1369 C CA . ILE A 1 174 ? 1.464 -4.576 1.499 1.00 69.31 174 ILE A CA 1
ATOM 1370 C C . ILE A 1 174 ? 2.514 -4.108 2.505 1.00 69.31 174 ILE A C 1
ATOM 1372 O O . ILE A 1 174 ? 2.802 -4.831 3.453 1.00 69.31 174 ILE A O 1
ATOM 1376 N N . THR A 1 175 ? 3.072 -2.916 2.293 1.00 75.94 175 THR A N 1
ATOM 1377 C CA . THR A 1 175 ? 4.012 -2.269 3.219 1.00 75.94 175 THR A CA 1
ATOM 1378 C C . THR A 1 175 ? 3.292 -1.268 4.121 1.00 75.94 175 THR A C 1
ATOM 1380 O O . THR A 1 175 ? 3.556 -1.252 5.318 1.00 75.94 175 THR A O 1
ATOM 1383 N N . GLN A 1 176 ? 2.366 -0.479 3.564 1.00 84.94 176 GLN A N 1
ATOM 1384 C CA . GLN A 1 176 ? 1.563 0.506 4.298 1.00 84.94 176 GLN A CA 1
ATOM 1385 C C . GLN A 1 176 ? 0.084 0.370 3.933 1.00 84.94 176 GLN A C 1
ATOM 1387 O O . GLN A 1 176 ? -0.255 0.316 2.748 1.00 84.94 176 GLN A O 1
ATOM 1392 N N . LEU A 1 177 ? -0.788 0.315 4.936 1.00 90.06 177 LEU A N 1
ATOM 1393 C CA . LEU A 1 177 ? -2.236 0.243 4.754 1.00 90.06 177 LEU A CA 1
ATOM 1394 C C . LEU A 1 177 ? -2.926 1.409 5.462 1.00 90.06 177 LEU A C 1
ATOM 1396 O O . LEU A 1 177 ? -2.813 1.537 6.680 1.00 90.06 177 LEU A O 1
ATOM 1400 N N . TYR A 1 178 ? -3.701 2.173 4.700 1.00 92.00 178 TYR A N 1
ATOM 1401 C CA . TYR A 1 178 ? -4.627 3.183 5.194 1.00 92.00 178 TYR A CA 1
ATOM 1402 C C . TYR A 1 178 ? -6.059 2.683 5.002 1.00 92.00 178 TYR A C 1
ATOM 1404 O O . TYR A 1 178 ? -6.454 2.346 3.882 1.00 92.00 178 TYR A O 1
ATOM 1412 N N . LEU A 1 179 ? -6.826 2.593 6.088 1.00 94.50 179 LEU A N 1
ATOM 1413 C CA . LEU A 1 179 ? -8.255 2.284 6.044 1.00 94.50 179 LEU A CA 1
ATOM 1414 C C . LEU A 1 179 ? -9.067 3.511 6.448 1.00 94.50 179 LEU A C 1
ATOM 1416 O O . LEU A 1 179 ? -8.843 4.078 7.515 1.00 94.50 179 LEU A O 1
ATOM 1420 N N . HIS A 1 180 ? -10.044 3.851 5.614 1.00 94.06 180 HIS A N 1
ATOM 1421 C CA . HIS A 1 180 ? -10.974 4.961 5.805 1.00 94.06 180 HIS A CA 1
ATOM 1422 C C . HIS A 1 180 ? -12.420 4.478 5.698 1.00 94.06 180 HIS A C 1
ATOM 1424 O O . HIS A 1 180 ? -12.699 3.348 5.279 1.00 94.06 180 HIS A O 1
ATOM 1430 N N . THR A 1 181 ? -13.364 5.363 6.007 1.00 93.12 181 THR A N 1
ATOM 1431 C CA . THR A 1 181 ? -14.800 5.080 5.924 1.00 93.12 181 THR A CA 1
ATOM 1432 C C . THR A 1 181 ? -15.551 6.121 5.097 1.00 93.12 181 THR A C 1
ATOM 1434 O O . THR A 1 181 ? -15.223 7.304 5.128 1.00 93.12 181 THR A O 1
ATOM 1437 N N . ASP A 1 182 ? -16.582 5.684 4.371 1.00 91.31 182 ASP A N 1
ATOM 1438 C CA . ASP A 1 182 ? -17.474 6.544 3.581 1.00 91.31 182 ASP A CA 1
ATOM 1439 C C . ASP A 1 182 ? -18.924 6.027 3.660 1.00 91.31 182 ASP A C 1
ATOM 1441 O O . ASP A 1 182 ? -19.174 4.835 3.835 1.00 91.31 182 ASP A O 1
ATOM 1445 N N . ASN A 1 183 ? -19.901 6.929 3.574 1.00 89.31 183 ASN A N 1
ATOM 1446 C CA . ASN A 1 183 ? -21.337 6.626 3.611 1.00 89.31 183 ASN A CA 1
ATOM 1447 C C . ASN A 1 183 ? -21.990 6.703 2.217 1.00 89.31 183 ASN A C 1
ATOM 1449 O O . ASN A 1 183 ? -23.192 6.945 2.084 1.00 89.31 183 ASN A O 1
ATOM 1453 N N . ASP A 1 184 ? -21.193 6.532 1.167 1.00 87.12 184 ASP A N 1
ATOM 1454 C CA . ASP A 1 184 ? -21.658 6.426 -0.211 1.00 87.12 184 ASP A CA 1
ATOM 1455 C C . ASP A 1 184 ? -22.682 5.286 -0.359 1.00 87.12 184 ASP A C 1
ATOM 1457 O O . ASP A 1 184 ? -22.412 4.139 -0.017 1.00 87.12 184 ASP A O 1
ATOM 1461 N N . ARG A 1 185 ? -23.882 5.583 -0.866 1.00 86.75 185 ARG A N 1
ATOM 1462 C CA . ARG A 1 185 ? -24.962 4.590 -1.003 1.00 86.75 185 ARG A CA 1
ATOM 1463 C C . ARG A 1 185 ? -24.791 3.657 -2.197 1.00 86.75 185 ARG A C 1
ATOM 1465 O O . ARG A 1 185 ? -25.501 2.656 -2.277 1.00 86.75 185 ARG A O 1
ATOM 1472 N N . GLU A 1 186 ? -23.885 3.972 -3.112 1.00 88.75 186 GLU A N 1
ATOM 1473 C CA . GLU A 1 186 ? -23.724 3.240 -4.365 1.00 88.75 186 GLU A CA 1
ATOM 1474 C C . GLU A 1 186 ? -22.529 2.295 -4.328 1.00 88.75 186 GLU A C 1
ATOM 1476 O O . GLU A 1 186 ? -22.584 1.223 -4.932 1.00 88.75 186 GLU A O 1
ATOM 1481 N N . THR A 1 187 ? -21.473 2.642 -3.589 1.00 91.81 187 THR A N 1
ATOM 1482 C CA . THR A 1 187 ? -20.223 1.875 -3.566 1.00 91.81 187 THR A CA 1
ATOM 1483 C C . THR A 1 187 ? -20.042 1.061 -2.287 1.00 91.81 187 THR A C 1
ATOM 1485 O O . THR A 1 187 ? -20.281 1.514 -1.170 1.00 91.81 187 THR A O 1
ATOM 1488 N N . LEU A 1 188 ? -19.602 -0.187 -2.458 1.00 93.31 188 LEU A N 1
ATOM 1489 C CA . LEU A 1 188 ? -19.230 -1.092 -1.373 1.00 93.31 188 LEU A CA 1
ATOM 1490 C C . LEU A 1 188 ? -17.882 -0.697 -0.762 1.00 93.31 188 LEU A C 1
ATOM 1492 O O . LEU A 1 188 ? -17.700 -0.725 0.453 1.00 93.31 188 LEU A O 1
ATOM 1496 N N . TYR A 1 189 ? -16.919 -0.383 -1.624 1.00 95.50 189 TYR A N 1
ATOM 1497 C CA . TYR A 1 189 ? -15.579 0.045 -1.250 1.00 95.50 189 TYR A CA 1
ATOM 1498 C C . TYR A 1 189 ? -14.951 0.835 -2.397 1.00 95.50 189 TYR A C 1
ATOM 1500 O O . TYR A 1 189 ? -15.373 0.716 -3.552 1.00 95.50 189 TYR A O 1
ATOM 1508 N N . LYS A 1 190 ? -13.911 1.594 -2.064 1.00 94.31 190 LYS A N 1
ATOM 1509 C CA . LYS A 1 190 ? -12.980 2.221 -3.005 1.00 94.31 190 LYS A CA 1
ATOM 1510 C C . LYS A 1 190 ? -11.569 1.880 -2.541 1.00 94.31 190 LYS A C 1
ATOM 1512 O O . LYS A 1 190 ? -11.299 1.961 -1.350 1.00 94.31 190 LYS A O 1
ATOM 1517 N N . ALA A 1 191 ? -10.675 1.481 -3.434 1.00 92.00 191 ALA A N 1
ATOM 1518 C CA . ALA A 1 191 ? -9.284 1.219 -3.087 1.00 92.00 191 ALA A CA 1
ATOM 1519 C C . ALA A 1 191 ? -8.335 1.798 -4.130 1.00 92.00 191 ALA A C 1
ATOM 1521 O O . ALA A 1 191 ? -8.580 1.683 -5.329 1.00 92.00 191 ALA A O 1
ATOM 1522 N N . ARG A 1 192 ? -7.244 2.392 -3.659 1.00 88.19 192 ARG A N 1
ATOM 1523 C CA . ARG A 1 192 ? -6.167 2.972 -4.458 1.00 88.19 192 ARG A CA 1
ATOM 1524 C C . ARG A 1 192 ? -4.845 2.360 -4.014 1.00 88.19 192 ARG A C 1
ATOM 1526 O O . ARG A 1 192 ? -4.650 2.080 -2.832 1.00 88.19 192 ARG A O 1
ATOM 1533 N N . PHE A 1 193 ? -3.944 2.132 -4.965 1.00 85.75 193 PHE A N 1
ATOM 1534 C CA . PHE A 1 193 ? -2.664 1.481 -4.694 1.00 85.75 193 PHE A CA 1
ATOM 1535 C C . PHE A 1 193 ? -1.507 2.281 -5.280 1.00 85.75 193 PHE A C 1
ATOM 1537 O O . PHE A 1 193 ? -1.526 2.626 -6.461 1.00 85.75 193 PHE A O 1
ATOM 1544 N N . GLU A 1 194 ? -0.486 2.523 -4.459 1.00 80.44 194 GLU A N 1
ATOM 1545 C CA . GLU A 1 194 ? 0.798 3.079 -4.888 1.00 80.44 194 GLU A CA 1
ATOM 1546 C C . GLU A 1 194 ? 1.788 1.926 -5.108 1.00 80.44 194 GLU A C 1
ATOM 1548 O O . GLU A 1 194 ? 1.934 1.045 -4.251 1.00 80.44 194 GLU A O 1
ATOM 1553 N N . GLY A 1 195 ? 2.467 1.927 -6.257 1.00 74.75 195 GLY A N 1
ATOM 1554 C CA . GLY A 1 195 ? 3.431 0.894 -6.637 1.00 74.75 195 GLY A CA 1
ATOM 1555 C C . GLY A 1 195 ? 2.828 -0.236 -7.491 1.00 74.75 195 GLY A C 1
ATOM 1556 O O . GLY A 1 195 ? 1.908 0.005 -8.277 1.00 74.75 195 GLY A O 1
ATOM 1557 N N . PRO A 1 196 ? 3.372 -1.471 -7.410 1.00 74.81 196 PRO A N 1
ATOM 1558 C CA . PRO A 1 196 ? 2.870 -2.611 -8.175 1.00 74.81 196 PRO A CA 1
ATOM 1559 C C . PRO A 1 196 ? 1.377 -2.851 -7.934 1.00 74.81 196 PRO A C 1
ATOM 1561 O O . PRO A 1 196 ? 0.926 -2.837 -6.793 1.00 74.81 196 PRO A O 1
ATOM 1564 N N . GLN A 1 197 ? 0.614 -3.117 -8.992 1.00 77.50 197 GLN A N 1
ATOM 1565 C CA . GLN A 1 197 ? -0.825 -3.347 -8.866 1.00 77.50 197 GLN A CA 1
ATOM 1566 C C . GLN A 1 197 ? -1.117 -4.742 -8.277 1.00 77.50 197 GLN A C 1
ATOM 1568 O O . GLN A 1 197 ? -0.546 -5.733 -8.754 1.00 77.50 197 GLN A O 1
ATOM 1573 N N . PRO A 1 198 ? -1.977 -4.852 -7.248 1.00 83.88 198 PRO A N 1
ATOM 1574 C CA . PRO A 1 198 ? -2.420 -6.142 -6.734 1.00 83.88 198 PRO A CA 1
ATOM 1575 C C . PRO A 1 198 ? -3.492 -6.783 -7.625 1.00 83.88 198 PRO A C 1
ATOM 1577 O O . PRO A 1 198 ? -4.166 -6.123 -8.408 1.00 83.88 198 PRO A O 1
ATOM 1580 N N . ASP A 1 199 ? -3.698 -8.087 -7.447 1.00 84.88 199 ASP A N 1
ATOM 1581 C CA . ASP A 1 199 ? -4.912 -8.773 -7.894 1.00 84.88 199 ASP A CA 1
ATOM 1582 C C . ASP A 1 199 ? -6.032 -8.470 -6.888 1.00 84.88 199 ASP A C 1
ATOM 1584 O O . ASP A 1 199 ? -5.940 -8.863 -5.717 1.00 84.88 199 ASP A O 1
ATOM 1588 N N . VAL A 1 200 ? -7.060 -7.743 -7.331 1.00 89.94 200 VAL A N 1
ATOM 1589 C CA . VAL A 1 200 ? -8.249 -7.422 -6.534 1.00 89.94 200 VAL A CA 1
ATOM 1590 C C . VAL A 1 200 ? -9.440 -8.201 -7.065 1.00 89.94 200 VAL A C 1
ATOM 1592 O O . VAL A 1 200 ? -9.831 -8.065 -8.222 1.00 89.94 200 VAL A O 1
ATOM 1595 N N . ARG A 1 201 ? -10.048 -9.009 -6.197 1.00 90.31 201 ARG A N 1
ATOM 1596 C CA . ARG A 1 201 ? -11.223 -9.818 -6.529 1.00 90.31 201 ARG A CA 1
ATOM 1597 C C . ARG A 1 201 ? -12.369 -9.499 -5.596 1.00 90.31 201 ARG A C 1
ATOM 1599 O O . ARG A 1 201 ? -12.177 -9.436 -4.384 1.00 90.31 201 ARG A O 1
ATOM 1606 N N . VAL A 1 202 ? -13.561 -9.368 -6.165 1.00 92.75 202 VAL A N 1
ATOM 1607 C CA . VAL A 1 202 ? -14.796 -9.139 -5.418 1.00 92.75 202 VAL A CA 1
ATOM 1608 C C . VAL A 1 202 ? -15.776 -10.243 -5.762 1.00 92.75 202 VAL A C 1
ATOM 1610 O O . VAL A 1 202 ? -16.082 -10.463 -6.932 1.00 92.75 202 VAL A O 1
ATOM 1613 N N . LYS A 1 203 ? -16.259 -10.951 -4.744 1.00 92.56 203 LYS A N 1
ATOM 1614 C CA . LYS A 1 203 ? -17.294 -11.973 -4.902 1.00 92.56 203 LYS A CA 1
ATOM 1615 C C . LYS A 1 203 ? -18.157 -12.021 -3.649 1.00 92.56 203 LYS A C 1
ATOM 1617 O O . LYS A 1 203 ? -17.618 -12.155 -2.558 1.00 92.56 203 LYS A O 1
ATOM 1622 N N . ASP A 1 204 ? -19.473 -11.899 -3.807 1.00 88.62 204 ASP A N 1
ATOM 1623 C CA . ASP A 1 204 ? -20.458 -12.036 -2.722 1.00 88.62 204 ASP A CA 1
ATOM 1624 C C . ASP A 1 204 ? -20.144 -11.169 -1.479 1.00 88.62 204 ASP A C 1
ATOM 1626 O O . ASP A 1 204 ? -20.236 -11.618 -0.339 1.00 88.62 204 ASP A O 1
ATOM 1630 N N . GLY A 1 205 ? -19.707 -9.920 -1.693 1.00 90.38 205 GLY A N 1
ATOM 1631 C CA . GLY A 1 205 ? -19.318 -8.998 -0.614 1.00 90.38 205 GLY A CA 1
ATOM 1632 C C . GLY A 1 205 ? -17.943 -9.276 0.012 1.00 90.38 205 GLY A C 1
ATOM 1633 O O . GLY A 1 205 ? -17.553 -8.598 0.961 1.00 90.38 205 GLY A O 1
ATOM 1634 N N . VAL A 1 206 ? -17.187 -10.247 -0.504 1.00 96.06 206 VAL A N 1
ATOM 1635 C CA . VAL A 1 206 ? -15.808 -10.535 -0.093 1.00 96.06 206 VAL A CA 1
ATOM 1636 C C . VAL A 1 206 ? -14.836 -9.874 -1.063 1.00 96.06 206 VAL A C 1
ATOM 1638 O O . VAL A 1 206 ? -14.776 -10.232 -2.239 1.00 96.06 206 VAL A O 1
ATOM 1641 N N . ILE A 1 207 ? -14.048 -8.935 -0.549 1.00 96.06 207 ILE A N 1
ATOM 1642 C CA . ILE A 1 207 ? -12.993 -8.220 -1.264 1.00 96.06 207 ILE A CA 1
ATOM 1643 C C . ILE A 1 207 ? -11.661 -8.847 -0.873 1.00 96.06 207 ILE A C 1
ATOM 1645 O O . ILE A 1 207 ? -11.281 -8.840 0.297 1.00 96.06 207 ILE A O 1
ATOM 1649 N N . THR A 1 208 ? -10.957 -9.410 -1.849 1.00 93.56 208 THR A N 1
ATOM 1650 C CA . THR A 1 208 ? -9.637 -10.014 -1.658 1.00 93.56 208 THR A CA 1
ATOM 1651 C C . THR A 1 208 ? -8.595 -9.216 -2.421 1.00 93.56 208 THR A C 1
ATOM 1653 O O . THR A 1 208 ? -8.694 -9.113 -3.640 1.00 93.56 208 THR A O 1
ATOM 1656 N N . ILE A 1 209 ? -7.589 -8.692 -1.720 1.00 90.81 209 ILE A N 1
ATOM 1657 C CA . ILE A 1 209 ? -6.487 -7.918 -2.310 1.00 90.81 209 ILE A CA 1
ATOM 1658 C C . ILE A 1 209 ? -5.187 -8.692 -2.110 1.00 90.81 209 ILE A C 1
ATOM 1660 O O . ILE A 1 209 ? -4.759 -8.922 -0.977 1.00 90.81 209 ILE A O 1
ATOM 1664 N N . ARG A 1 210 ? -4.554 -9.121 -3.205 1.00 85.19 210 ARG A N 1
ATOM 1665 C CA . ARG A 1 210 ? -3.381 -10.001 -3.164 1.00 85.19 210 ARG A CA 1
ATOM 1666 C C . ARG A 1 210 ? -2.262 -9.504 -4.069 1.00 85.19 210 ARG A C 1
ATOM 1668 O O . ARG A 1 210 ? -2.438 -9.379 -5.273 1.00 85.19 210 ARG A O 1
ATOM 1675 N N . TYR A 1 211 ? -1.061 -9.373 -3.515 1.00 76.12 211 TYR A N 1
ATOM 1676 C CA . TYR A 1 211 ? 0.138 -9.134 -4.317 1.00 76.12 211 TYR A CA 1
ATOM 1677 C C . TYR A 1 211 ? 0.765 -10.461 -4.785 1.00 76.12 211 TYR A C 1
ATOM 1679 O O . TYR A 1 211 ? 0.931 -11.386 -3.979 1.00 76.12 211 TYR A O 1
ATOM 1687 N N . PRO A 1 212 ? 1.130 -10.602 -6.073 1.00 65.12 212 PRO A N 1
ATOM 1688 C CA . PRO A 1 212 ? 1.766 -11.812 -6.583 1.00 65.12 212 PRO A CA 1
ATOM 1689 C C . PRO A 1 212 ? 3.217 -11.938 -6.086 1.00 65.12 212 PRO A C 1
ATOM 1691 O O . PRO A 1 212 ? 4.001 -10.993 -6.137 1.00 65.12 212 PRO A O 1
ATOM 1694 N N . ARG A 1 213 ? 3.611 -13.149 -5.660 1.00 57.41 213 ARG A N 1
ATOM 1695 C CA . ARG A 1 213 ? 4.952 -13.442 -5.102 1.00 57.41 213 ARG A CA 1
ATOM 1696 C C . ARG A 1 213 ? 6.115 -13.212 -6.084 1.00 57.41 213 ARG A C 1
ATOM 1698 O O . ARG A 1 213 ? 7.246 -13.061 -5.645 1.00 57.41 213 ARG A O 1
ATOM 1705 N N . ARG A 1 214 ? 5.854 -13.169 -7.397 1.00 52.91 214 ARG A N 1
ATOM 1706 C CA . ARG A 1 214 ? 6.884 -13.057 -8.451 1.00 52.91 214 ARG A CA 1
ATOM 1707 C C . ARG A 1 214 ? 7.552 -11.672 -8.525 1.00 52.91 214 ARG A C 1
ATOM 1709 O O . ARG A 1 214 ? 8.631 -11.560 -9.087 1.00 52.91 214 ARG A O 1
ATOM 1716 N N . LEU A 1 215 ? 6.951 -10.636 -7.930 1.00 46.81 215 LEU A N 1
ATOM 1717 C CA . LEU A 1 215 ? 7.453 -9.249 -7.937 1.00 46.81 215 LEU A CA 1
ATOM 1718 C C . LEU A 1 215 ? 8.318 -8.902 -6.709 1.00 46.81 215 LEU A C 1
ATOM 1720 O O . LEU A 1 215 ? 8.434 -7.737 -6.334 1.00 46.81 215 LEU A O 1
ATOM 1724 N N . TRP A 1 216 ? 8.894 -9.900 -6.029 1.00 46.41 216 TRP A N 1
ATOM 1725 C CA . TRP A 1 216 ? 9.673 -9.669 -4.806 1.00 46.41 216 TRP A CA 1
ATOM 1726 C C . TRP A 1 216 ? 11.103 -9.165 -5.068 1.00 46.41 216 TRP A C 1
ATOM 1728 O O . TRP A 1 216 ? 11.686 -8.544 -4.189 1.00 46.41 216 TRP A O 1
ATOM 1738 N N . SER A 1 217 ? 11.648 -9.381 -6.272 1.00 42.44 217 SER A N 1
ATOM 1739 C CA . SER A 1 217 ? 13.101 -9.323 -6.507 1.00 42.44 217 SER A CA 1
ATOM 1740 C C . SER A 1 217 ? 13.649 -8.096 -7.248 1.00 42.44 217 SER A C 1
ATOM 1742 O O . SER A 1 217 ? 14.818 -8.136 -7.614 1.00 42.44 217 SER A O 1
ATOM 1744 N N . ILE A 1 218 ? 12.879 -7.030 -7.522 1.00 41.19 218 ILE A N 1
ATOM 1745 C CA . ILE A 1 218 ? 13.382 -5.979 -8.446 1.00 41.19 218 ILE A CA 1
ATOM 1746 C C . ILE A 1 218 ? 13.369 -4.544 -7.894 1.00 41.19 218 ILE A C 1
ATOM 1748 O O . ILE A 1 218 ? 14.139 -3.730 -8.390 1.00 41.19 218 ILE A O 1
ATOM 1752 N N . THR A 1 219 ? 12.650 -4.228 -6.815 1.00 42.69 219 THR A N 1
ATOM 1753 C CA . THR A 1 219 ? 12.721 -2.903 -6.166 1.00 42.69 219 THR A CA 1
ATOM 1754 C C . THR A 1 219 ? 12.186 -2.952 -4.730 1.00 42.69 219 THR A C 1
ATOM 1756 O O . THR A 1 219 ? 11.220 -3.663 -4.441 1.00 42.69 219 THR A O 1
ATOM 1759 N N . THR A 1 220 ? 12.745 -2.133 -3.835 1.00 45.88 220 THR A N 1
ATOM 1760 C CA . THR A 1 220 ? 12.116 -1.652 -2.587 1.00 45.88 220 THR A CA 1
ATOM 1761 C C . THR A 1 220 ? 10.922 -0.745 -2.920 1.00 45.88 220 THR A C 1
ATOM 1763 O O . THR A 1 220 ? 10.847 0.408 -2.509 1.00 45.88 220 THR A O 1
ATOM 1766 N N . ASN A 1 221 ? 9.988 -1.229 -3.741 1.00 54.16 221 ASN A N 1
ATOM 1767 C CA . ASN A 1 221 ? 8.818 -0.446 -4.105 1.00 54.16 221 ASN A CA 1
ATOM 1768 C C . ASN A 1 221 ? 7.918 -0.301 -2.882 1.00 54.16 221 ASN A C 1
ATOM 1770 O O . ASN A 1 221 ? 7.473 -1.299 -2.312 1.00 54.16 221 ASN A O 1
ATOM 1774 N N . LYS A 1 222 ? 7.623 0.951 -2.534 1.00 64.06 222 LYS A N 1
ATOM 1775 C CA . LYS A 1 222 ? 6.537 1.337 -1.640 1.00 64.06 222 LYS A CA 1
ATOM 1776 C C . LYS A 1 222 ? 5.254 0.662 -2.147 1.00 64.06 222 LYS A C 1
ATOM 1778 O O . LYS A 1 222 ? 4.863 0.868 -3.293 1.00 64.06 222 LYS A O 1
ATOM 1783 N N . ARG A 1 223 ? 4.663 -0.222 -1.339 1.00 77.12 223 ARG A N 1
ATOM 1784 C CA . ARG A 1 223 ? 3.371 -0.870 -1.617 1.00 77.12 223 ARG A CA 1
ATOM 1785 C C . ARG A 1 223 ? 2.367 -0.286 -0.648 1.00 77.12 223 ARG A C 1
ATOM 1787 O O . ARG A 1 223 ? 2.247 -0.782 0.476 1.00 77.12 223 ARG A O 1
ATOM 1794 N N . VAL A 1 224 ? 1.727 0.798 -1.068 1.00 84.50 224 VAL A N 1
ATOM 1795 C CA . VAL A 1 224 ? 0.708 1.485 -0.270 1.00 84.50 224 VAL A CA 1
ATOM 1796 C C . VAL A 1 224 ? -0.660 1.055 -0.759 1.00 84.50 224 VAL A C 1
ATOM 1798 O O . VAL A 1 224 ? -0.899 1.025 -1.965 1.00 84.50 224 VAL A O 1
ATOM 1801 N N . ALA A 1 225 ? -1.549 0.739 0.172 1.00 89.06 225 ALA A N 1
ATOM 1802 C CA . ALA A 1 225 ? -2.963 0.543 -0.091 1.00 89.06 225 ALA A CA 1
ATOM 1803 C C . ALA A 1 225 ? -3.763 1.577 0.703 1.00 89.06 225 ALA A C 1
ATOM 1805 O O . ALA A 1 225 ? -3.665 1.615 1.925 1.00 89.06 225 ALA A O 1
ATOM 1806 N N . ASP A 1 226 ? -4.557 2.386 0.012 1.00 91.94 226 ASP A N 1
ATOM 1807 C CA . ASP A 1 226 ? -5.546 3.285 0.603 1.00 91.94 226 ASP A CA 1
ATOM 1808 C C . ASP A 1 226 ? -6.935 2.725 0.287 1.00 91.94 226 ASP A C 1
ATOM 1810 O O . ASP A 1 226 ? -7.299 2.585 -0.882 1.00 91.94 226 ASP A O 1
ATOM 1814 N N . VAL A 1 227 ? -7.681 2.306 1.309 1.00 94.38 227 VAL A N 1
ATOM 1815 C CA . VAL A 1 227 ? -8.964 1.614 1.147 1.00 94.38 227 VAL A CA 1
ATOM 1816 C C . VAL A 1 227 ? -10.040 2.318 1.956 1.00 94.38 227 VAL A C 1
ATOM 1818 O O . VAL A 1 227 ? -9.962 2.423 3.172 1.00 94.38 227 VAL A O 1
ATOM 1821 N N . THR A 1 228 ? -11.100 2.740 1.282 1.00 96.25 228 THR A N 1
ATOM 1822 C CA . THR A 1 228 ? -12.303 3.311 1.883 1.00 96.25 228 THR A CA 1
ATOM 1823 C C . THR A 1 228 ? -13.424 2.272 1.907 1.00 96.25 228 THR A C 1
ATOM 1825 O O . THR A 1 228 ? -13.757 1.691 0.870 1.00 96.25 228 THR A O 1
ATOM 1828 N N . LEU A 1 229 ? -14.016 2.040 3.079 1.00 97.25 229 LEU A N 1
ATOM 1829 C CA . LEU A 1 229 ? -15.083 1.059 3.300 1.00 97.25 229 LEU A CA 1
ATOM 1830 C C . LEU A 1 229 ? -16.437 1.734 3.549 1.00 97.25 229 LEU A C 1
ATOM 1832 O O . LEU A 1 229 ? -16.528 2.739 4.253 1.00 97.25 229 LEU A O 1
ATOM 1836 N N . ASN A 1 230 ? -17.501 1.144 3.009 1.00 96.25 230 ASN A N 1
ATOM 1837 C CA . ASN A 1 230 ? -18.868 1.617 3.206 1.00 96.25 230 ASN A CA 1
ATOM 1838 C C . ASN A 1 230 ? -19.355 1.449 4.662 1.00 96.25 230 ASN A C 1
ATOM 1840 O O . ASN A 1 230 ? -19.188 0.386 5.254 1.00 96.25 230 ASN A O 1
ATOM 1844 N N . THR A 1 231 ? -20.035 2.444 5.232 1.00 96.38 231 THR A N 1
ATOM 1845 C CA . THR A 1 231 ? -20.491 2.426 6.642 1.00 96.38 231 THR A CA 1
ATOM 1846 C C . THR A 1 231 ? -21.879 1.815 6.882 1.00 96.38 231 THR A C 1
ATOM 1848 O O . THR A 1 231 ? -22.267 1.574 8.028 1.00 96.38 231 THR A O 1
ATOM 1851 N N . ILE A 1 232 ? -22.652 1.535 5.831 1.00 95.31 232 ILE A N 1
ATOM 1852 C CA . ILE A 1 232 ? -24.059 1.113 5.933 1.00 95.31 232 ILE A CA 1
ATOM 1853 C C . ILE A 1 232 ? -24.173 -0.331 6.436 1.00 95.31 232 ILE A C 1
ATOM 1855 O O . ILE A 1 232 ? -25.096 -0.648 7.199 1.00 95.31 232 ILE A O 1
ATOM 1859 N N . ILE A 1 233 ? -23.238 -1.196 6.037 1.00 95.81 233 ILE A N 1
ATOM 1860 C CA . ILE A 1 233 ? -23.269 -2.642 6.296 1.00 95.81 233 ILE A CA 1
ATOM 1861 C C . ILE A 1 233 ? -22.195 -3.092 7.300 1.00 95.81 233 ILE A C 1
ATOM 1863 O O . ILE A 1 233 ? -21.178 -2.418 7.444 1.00 95.81 233 ILE A O 1
ATOM 1867 N N . PRO A 1 234 ? -22.379 -4.237 7.987 1.00 97.38 234 PRO A N 1
ATOM 1868 C CA . PRO A 1 234 ? -21.367 -4.792 8.879 1.00 97.38 234 PRO A CA 1
ATOM 1869 C C . PRO A 1 234 ? -20.142 -5.351 8.141 1.00 97.38 234 PRO A C 1
ATOM 1871 O O . PRO A 1 234 ? -20.290 -6.017 7.110 1.00 97.38 234 PRO A O 1
ATOM 1874 N N . TRP A 1 235 ? -18.951 -5.164 8.718 1.00 98.38 235 TRP A N 1
ATOM 1875 C CA . TRP A 1 235 ? -17.667 -5.565 8.130 1.00 98.38 235 TRP A CA 1
ATOM 1876 C C . TRP A 1 235 ? -16.866 -6.542 8.982 1.00 98.38 235 TRP A C 1
ATOM 1878 O O . TRP A 1 235 ? -16.668 -6.336 10.178 1.00 98.38 235 TRP A O 1
ATOM 1888 N N . ARG A 1 236 ? -16.306 -7.565 8.332 1.00 98.50 236 ARG A N 1
ATOM 1889 C CA . ARG A 1 236 ? -15.202 -8.366 8.881 1.00 98.50 236 ARG A CA 1
ATOM 1890 C C . ARG A 1 236 ? -13.907 -8.016 8.159 1.00 98.50 236 ARG A C 1
ATOM 1892 O O . ARG A 1 236 ? -13.873 -8.038 6.931 1.00 98.50 236 ARG A O 1
ATOM 1899 N N . ILE A 1 237 ? -12.840 -7.737 8.895 1.00 97.44 237 ILE A N 1
ATOM 1900 C CA . ILE A 1 237 ? -11.549 -7.349 8.317 1.00 97.44 237 ILE A CA 1
ATOM 1901 C C . ILE A 1 237 ? -10.495 -8.378 8.730 1.00 97.44 237 ILE A C 1
ATOM 1903 O O . ILE A 1 237 ? -10.331 -8.654 9.915 1.00 97.44 237 ILE A O 1
ATOM 1907 N N . THR A 1 238 ? -9.799 -8.960 7.752 1.00 94.81 238 THR A N 1
ATOM 1908 C CA . THR A 1 238 ? -8.693 -9.902 7.970 1.00 94.81 238 THR A CA 1
ATOM 1909 C C . THR A 1 238 ? -7.465 -9.445 7.190 1.00 94.81 238 THR A C 1
ATOM 1911 O O . THR A 1 238 ? -7.476 -9.423 5.956 1.00 94.81 238 THR A O 1
ATOM 1914 N N . LEU A 1 239 ? -6.394 -9.124 7.907 1.00 90.19 239 LEU A N 1
ATOM 1915 C CA . LEU A 1 239 ? -5.152 -8.588 7.364 1.00 90.19 239 LEU A CA 1
ATOM 1916 C C . LEU A 1 239 ? -4.002 -9.541 7.700 1.00 90.19 239 LEU A C 1
ATOM 1918 O O . LEU A 1 239 ? -3.729 -9.785 8.869 1.00 90.19 239 LEU A O 1
ATOM 1922 N N . ASN A 1 240 ? -3.318 -10.067 6.685 1.00 83.56 240 ASN A N 1
ATOM 1923 C CA . ASN A 1 240 ? -2.175 -10.960 6.857 1.00 83.56 240 ASN A CA 1
ATOM 1924 C C . ASN A 1 240 ? -0.960 -10.425 6.081 1.00 83.56 240 ASN A C 1
ATOM 1926 O O . ASN A 1 240 ? -1.046 -10.173 4.877 1.00 83.56 240 ASN A O 1
ATOM 1930 N N . GLY A 1 241 ? 0.207 -10.344 6.719 1.00 64.50 241 GLY A N 1
ATOM 1931 C CA . GLY A 1 241 ? 1.476 -10.110 6.022 1.00 64.50 241 GLY A CA 1
ATOM 1932 C C . GLY A 1 241 ? 2.470 -9.227 6.771 1.00 64.50 241 GLY A C 1
ATOM 1933 O O . GLY A 1 241 ? 2.172 -8.698 7.833 1.00 64.50 241 GLY A O 1
ATOM 1934 N N . GLY A 1 242 ? 3.666 -9.072 6.192 1.00 62.31 242 GLY A N 1
ATOM 1935 C CA . GLY A 1 242 ? 4.725 -8.171 6.669 1.00 62.31 242 GLY A CA 1
ATOM 1936 C C . GLY A 1 242 ? 4.420 -6.701 6.382 1.00 62.31 242 GLY A C 1
ATOM 1937 O O . GLY A 1 242 ? 5.137 -6.064 5.613 1.00 62.31 242 GLY A O 1
ATOM 1938 N N . VAL A 1 243 ? 3.303 -6.213 6.919 1.00 58.81 243 VAL A N 1
ATOM 1939 C CA . VAL A 1 243 ? 2.875 -4.819 6.800 1.00 58.81 243 VAL A CA 1
ATOM 1940 C C . VAL A 1 243 ? 3.683 -3.995 7.787 1.00 58.81 243 VAL A C 1
ATOM 1942 O O . VAL A 1 243 ? 3.559 -4.197 8.984 1.00 58.81 243 VAL A O 1
ATOM 1945 N N . SER A 1 244 ? 4.508 -3.067 7.314 1.00 72.94 244 SER A N 1
ATOM 1946 C CA . SER A 1 244 ? 5.302 -2.214 8.199 1.00 72.94 244 SER A CA 1
ATOM 1947 C C . SER A 1 244 ? 4.417 -1.268 9.012 1.00 72.94 244 SER A C 1
ATOM 1949 O O . SER A 1 244 ? 4.692 -1.056 10.189 1.00 72.94 244 SER A O 1
ATOM 1951 N N . GLU A 1 245 ? 3.344 -0.748 8.415 1.00 82.38 245 GLU A N 1
ATOM 1952 C CA . GLU A 1 245 ? 2.486 0.260 9.042 1.00 82.38 245 GLU A CA 1
ATOM 1953 C C . GLU A 1 245 ? 1.006 0.069 8.687 1.00 82.38 245 GLU A C 1
ATOM 1955 O O . GLU A 1 245 ? 0.649 -0.097 7.515 1.00 82.38 245 GLU A O 1
ATOM 1960 N N . ILE A 1 246 ? 0.142 0.112 9.701 1.00 88.56 246 ILE A N 1
ATOM 1961 C CA . ILE A 1 246 ? -1.316 0.097 9.548 1.00 88.56 246 ILE A CA 1
ATOM 1962 C C . ILE A 1 246 ? -1.888 1.326 10.243 1.00 88.56 246 ILE A C 1
ATOM 1964 O O . ILE A 1 246 ? -1.690 1.499 11.443 1.00 88.56 246 ILE A O 1
ATOM 1968 N N . VAL A 1 247 ? -2.654 2.126 9.507 1.00 91.06 247 VAL A N 1
ATOM 1969 C CA . VAL A 1 247 ? -3.437 3.242 10.043 1.00 91.06 247 VAL A CA 1
ATOM 1970 C C . VAL A 1 247 ? -4.887 3.042 9.625 1.00 91.06 247 VAL A C 1
ATOM 1972 O O . VAL A 1 247 ? -5.192 3.008 8.434 1.00 91.06 247 VAL A O 1
ATOM 1975 N N . ALA A 1 248 ? -5.789 2.871 10.586 1.00 94.56 248 ALA A N 1
ATOM 1976 C CA . ALA A 1 248 ? -7.190 2.593 10.301 1.00 94.56 248 ALA A CA 1
ATOM 1977 C C . ALA A 1 248 ? -8.118 3.525 11.082 1.00 94.56 248 ALA A C 1
ATOM 1979 O O . ALA A 1 248 ? -8.267 3.368 12.293 1.00 94.56 248 ALA A O 1
ATOM 1980 N N . ASP A 1 249 ? -8.783 4.442 10.376 1.00 95.06 249 ASP A N 1
ATOM 1981 C CA . ASP A 1 249 ? -9.926 5.185 10.902 1.00 95.06 249 ASP A CA 1
ATOM 1982 C C . ASP A 1 249 ? -11.210 4.416 10.596 1.00 95.06 249 ASP A C 1
ATOM 1984 O O . ASP A 1 249 ? -11.725 4.423 9.474 1.00 95.06 249 ASP A O 1
ATOM 1988 N N . LEU A 1 250 ? -11.715 3.717 11.611 1.00 96.62 250 LEU A N 1
ATOM 1989 C CA . LEU A 1 250 ? -12.903 2.881 11.523 1.00 96.62 250 LEU A CA 1
ATOM 1990 C C . LEU A 1 250 ? -14.073 3.462 12.320 1.00 96.62 250 LEU A C 1
ATOM 1992 O O . LEU A 1 250 ? -15.088 2.781 12.436 1.00 96.62 250 LEU A O 1
ATOM 1996 N N . MET A 1 251 ? -13.981 4.693 12.843 1.00 94.50 251 MET A N 1
ATOM 1997 C CA . MET A 1 251 ? -14.921 5.240 13.838 1.00 94.50 251 MET A CA 1
ATOM 1998 C C . MET A 1 251 ? -16.396 5.204 13.405 1.00 94.50 251 MET A C 1
ATOM 2000 O O . MET A 1 251 ? -17.295 5.098 14.239 1.00 94.50 251 MET A O 1
ATOM 2004 N N . LYS A 1 252 ? -16.658 5.293 12.096 1.00 94.69 252 LYS A N 1
ATOM 2005 C CA . LYS A 1 252 ? -18.013 5.286 11.514 1.00 94.69 252 LYS A CA 1
ATOM 2006 C C . LYS A 1 252 ? -18.439 3.924 10.957 1.00 94.69 252 LYS A C 1
ATOM 2008 O O . LYS A 1 252 ? -19.541 3.801 10.427 1.00 94.69 252 LYS A O 1
ATOM 2013 N N . LEU A 1 253 ? -17.578 2.912 11.023 1.00 96.88 253 LEU A N 1
ATOM 2014 C CA . LEU A 1 253 ? -17.831 1.593 10.452 1.00 96.88 253 LEU A CA 1
ATOM 2015 C C . LEU A 1 253 ? -18.704 0.747 11.384 1.00 96.88 253 LEU A C 1
ATOM 2017 O O . LEU A 1 253 ? -18.520 0.739 12.597 1.00 96.88 253 LEU A O 1
ATOM 2021 N N . LYS A 1 254 ? -19.589 -0.079 10.822 1.00 96.88 254 LYS A N 1
ATOM 2022 C CA . LYS A 1 254 ? -20.212 -1.179 11.574 1.00 96.88 254 LYS A CA 1
ATOM 2023 C C . LYS A 1 254 ? -19.243 -2.360 11.635 1.00 96.88 254 LYS A C 1
ATOM 2025 O O . LYS A 1 254 ? -19.328 -3.290 10.834 1.00 96.88 254 LYS A O 1
ATOM 2030 N N . LEU A 1 255 ? -18.271 -2.313 12.538 1.00 98.12 255 LEU A N 1
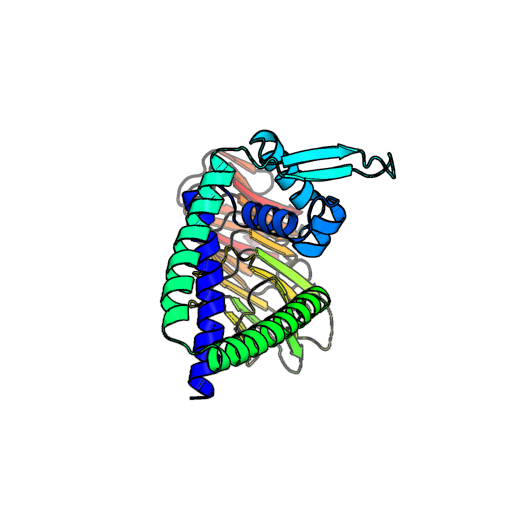ATOM 2031 C CA . LEU A 1 255 ? -17.267 -3.371 12.656 1.00 98.12 255 LEU A CA 1
ATOM 2032 C C . LEU A 1 255 ? -17.858 -4.617 13.336 1.00 98.12 255 LEU A C 1
ATOM 2034 O O . LEU A 1 255 ? -18.402 -4.531 14.429 1.00 98.12 255 LEU A O 1
ATOM 2038 N N . ALA A 1 256 ? -17.733 -5.779 12.692 1.00 97.88 256 ALA A N 1
ATOM 2039 C CA . ALA A 1 256 ? -18.162 -7.071 13.229 1.00 97.88 256 ALA A CA 1
ATOM 2040 C C . ALA A 1 256 ? -16.991 -7.917 13.754 1.00 97.88 256 ALA A C 1
ATOM 2042 O O . ALA A 1 256 ? -17.176 -8.702 14.677 1.00 97.88 256 ALA A O 1
ATOM 2043 N N . SER A 1 257 ? -15.797 -7.794 13.162 1.00 98.31 257 SER A N 1
ATOM 2044 C CA . SER A 1 257 ? -14.561 -8.407 13.673 1.00 98.31 257 SER A CA 1
ATOM 2045 C C . SER A 1 257 ? -13.326 -7.836 12.977 1.00 98.31 257 SER A C 1
ATOM 2047 O O . SER A 1 257 ? -13.380 -7.581 11.768 1.00 98.31 257 SER A O 1
ATOM 2049 N N . LEU A 1 258 ? -12.199 -7.760 13.684 1.00 97.44 258 LEU A N 1
ATOM 2050 C CA . LEU A 1 258 ? -10.897 -7.382 13.125 1.00 97.44 258 LEU A CA 1
ATOM 2051 C C . LEU A 1 258 ? -9.838 -8.430 13.479 1.00 97.44 258 LEU A C 1
ATOM 2053 O O . LEU A 1 258 ? -9.655 -8.774 14.639 1.00 97.44 258 LEU A O 1
ATOM 2057 N N . GLU A 1 259 ? -9.127 -8.942 12.483 1.00 95.12 259 GLU A N 1
ATOM 2058 C CA . GLU A 1 259 ? -8.028 -9.885 12.675 1.00 95.12 259 GLU A CA 1
ATOM 2059 C C . GLU A 1 259 ? -6.804 -9.409 11.899 1.00 95.12 259 GLU A C 1
ATOM 2061 O O . GLU A 1 259 ? -6.889 -9.160 10.695 1.00 95.12 259 GLU A O 1
ATOM 2066 N N . ILE A 1 260 ? -5.670 -9.293 12.586 1.00 90.56 260 ILE A N 1
ATOM 2067 C CA . ILE A 1 260 ? -4.417 -8.821 12.009 1.00 90.56 260 ILE A CA 1
ATOM 2068 C C . ILE A 1 260 ? -3.284 -9.789 12.381 1.00 90.56 260 ILE A C 1
ATOM 2070 O O . ILE A 1 260 ? -3.075 -10.099 13.556 1.00 90.56 260 ILE A O 1
ATOM 2074 N N . LYS A 1 261 ? -2.566 -10.295 11.372 1.00 87.19 261 LYS A N 1
ATOM 2075 C CA . LYS A 1 261 ? -1.473 -11.268 11.517 1.00 87.19 261 LYS A CA 1
ATOM 2076 C C . LYS A 1 261 ? -0.217 -10.846 10.756 1.00 87.19 261 LYS A C 1
ATOM 2078 O O . LYS A 1 261 ? -0.296 -10.604 9.552 1.00 87.19 261 LYS A O 1
ATOM 2083 N N . GLY A 1 262 ? 0.955 -10.890 11.390 1.00 75.50 262 GLY A N 1
ATOM 2084 C CA . GLY A 1 262 ? 2.242 -10.729 10.697 1.00 75.50 262 GLY A CA 1
ATOM 2085 C C . GLY A 1 262 ? 3.325 -10.004 11.496 1.00 75.50 262 GLY A C 1
ATOM 2086 O O . GLY A 1 262 ? 3.148 -9.688 12.662 1.00 75.50 262 GLY A O 1
ATOM 2087 N N . GLY A 1 263 ? 4.486 -9.783 10.874 1.00 67.62 263 GLY A N 1
ATOM 2088 C CA . GLY A 1 263 ? 5.542 -8.938 11.440 1.00 67.62 263 GLY A CA 1
ATOM 2089 C C . GLY A 1 263 ? 5.324 -7.494 11.008 1.00 67.62 263 GLY A C 1
ATOM 2090 O O . GLY A 1 263 ? 5.499 -7.192 9.827 1.00 67.62 263 GLY A O 1
ATOM 2091 N N . MET A 1 264 ? 4.915 -6.640 11.939 1.00 71.50 264 MET A N 1
ATOM 2092 C CA . MET A 1 264 ? 4.604 -5.232 11.705 1.00 71.50 264 MET A CA 1
ATOM 2093 C C . MET A 1 264 ? 5.508 -4.322 12.524 1.00 71.50 264 MET A C 1
ATOM 2095 O O . MET A 1 264 ? 6.076 -4.759 13.515 1.00 71.50 264 MET A O 1
ATOM 2099 N N . ASN A 1 265 ? 5.648 -3.054 12.138 1.00 74.19 265 ASN A N 1
ATOM 2100 C CA . ASN A 1 265 ? 6.395 -2.092 12.954 1.00 74.19 265 ASN A CA 1
ATOM 2101 C C . ASN A 1 265 ? 5.435 -1.240 13.790 1.00 74.19 265 ASN A C 1
ATOM 2103 O O . ASN A 1 265 ? 5.641 -1.128 14.996 1.00 74.19 265 ASN A O 1
ATOM 2107 N N . SER A 1 266 ? 4.375 -0.703 13.171 1.00 82.50 266 SER A N 1
ATOM 2108 C CA . SER A 1 266 ? 3.402 0.182 13.824 1.00 82.50 266 SER A CA 1
ATOM 2109 C C . SER A 1 266 ? 1.952 -0.135 13.436 1.00 82.50 266 SER A C 1
ATOM 2111 O O . SER A 1 266 ? 1.656 -0.440 12.275 1.00 82.50 266 SER A O 1
ATOM 2113 N N . ILE A 1 267 ? 1.046 -0.066 14.413 1.00 88.31 267 ILE A N 1
ATOM 2114 C CA . ILE A 1 267 ? -0.402 -0.240 14.249 1.00 88.31 267 ILE A CA 1
ATOM 2115 C C . ILE A 1 267 ? -1.116 0.903 14.969 1.00 88.31 267 ILE A C 1
ATOM 2117 O O . ILE A 1 267 ? -0.989 1.009 16.183 1.00 88.31 267 ILE A O 1
ATOM 2121 N N . ASN A 1 268 ? -1.925 1.676 14.246 1.00 91.62 268 ASN A N 1
ATOM 2122 C CA . ASN A 1 268 ? -2.767 2.742 14.787 1.00 91.62 268 ASN A CA 1
ATOM 2123 C C . ASN A 1 268 ? -4.225 2.495 14.385 1.00 91.62 268 ASN A C 1
ATOM 2125 O O . ASN A 1 268 ? -4.568 2.552 13.200 1.00 91.62 268 ASN A O 1
ATOM 2129 N N . LEU A 1 269 ? -5.082 2.194 15.359 1.00 95.31 269 LEU A N 1
ATOM 2130 C CA . LEU A 1 269 ? -6.490 1.863 15.137 1.00 95.31 269 LEU A CA 1
ATOM 2131 C C . LEU A 1 269 ? -7.398 2.843 15.877 1.00 95.31 269 LEU A C 1
ATOM 2133 O O . LEU A 1 269 ? -7.330 2.938 17.097 1.00 95.31 269 LEU A O 1
ATOM 2137 N N . GLU A 1 270 ? -8.311 3.482 15.154 1.00 97.06 270 GLU A N 1
ATOM 2138 C CA . GLU A 1 270 ? -9.433 4.235 15.718 1.00 97.06 270 GLU A CA 1
ATOM 2139 C C . GLU A 1 270 ? -10.708 3.408 15.527 1.00 97.06 270 GLU A C 1
ATOM 2141 O O . GLU A 1 270 ? -11.240 3.287 14.420 1.00 97.06 270 GLU A O 1
ATOM 2146 N N . LEU A 1 271 ? -11.172 2.764 16.595 1.00 97.56 271 LEU A N 1
ATOM 2147 C CA . LEU A 1 271 ? -12.290 1.827 16.553 1.00 97.56 271 LEU A CA 1
ATOM 2148 C C . LEU A 1 271 ? -13.655 2.548 16.605 1.00 97.56 271 LEU A C 1
ATOM 2150 O O . LEU A 1 271 ? -13.771 3.613 17.210 1.00 97.56 271 LEU A O 1
ATOM 2154 N N . PRO A 1 272 ? -14.721 1.977 16.008 1.00 96.88 272 PRO A N 1
ATOM 2155 C CA . PRO A 1 272 ? -16.087 2.497 16.126 1.00 96.88 272 PRO A CA 1
ATOM 2156 C C . PRO A 1 272 ? -16.735 2.174 17.474 1.00 96.88 272 PRO A C 1
ATOM 2158 O O . PRO A 1 272 ? -16.194 1.418 18.281 1.00 96.88 272 PRO A O 1
ATOM 2161 N N . LEU A 1 273 ? -17.946 2.687 17.706 1.00 96.50 273 LEU A N 1
ATOM 2162 C CA . LEU A 1 273 ? -18.794 2.190 18.790 1.00 96.50 273 LEU A CA 1
ATOM 2163 C C . LEU A 1 273 ? -19.296 0.780 18.408 1.00 96.50 273 LEU A C 1
ATOM 2165 O O . LEU A 1 273 ? -19.971 0.641 17.383 1.00 96.50 273 LEU A O 1
ATOM 2169 N N . PRO A 1 274 ? -18.950 -0.278 19.163 1.00 96.62 274 PRO A N 1
ATOM 2170 C CA . PRO A 1 274 ? -19.269 -1.650 18.782 1.00 96.62 274 PRO A CA 1
ATOM 2171 C C . PRO A 1 274 ? -20.757 -1.952 18.982 1.00 96.62 274 PRO A C 1
ATOM 2173 O O . PRO A 1 274 ? -21.376 -1.490 19.936 1.00 96.62 274 PRO A O 1
ATOM 2176 N N . ILE A 1 275 ? -21.339 -2.778 18.113 1.00 93.88 275 ILE A N 1
ATOM 2177 C CA . ILE A 1 275 ? -22.701 -3.298 18.301 1.00 93.88 275 ILE A CA 1
ATOM 2178 C C . ILE A 1 275 ? -22.584 -4.668 18.969 1.00 93.88 275 ILE A C 1
ATOM 2180 O O . ILE A 1 275 ? -22.147 -5.631 18.336 1.00 93.88 275 ILE A O 1
ATOM 2184 N N . GLY A 1 276 ? -22.956 -4.752 20.248 1.00 94.25 276 GLY A N 1
ATOM 2185 C CA . GLY A 1 276 ? -22.707 -5.933 21.071 1.00 94.25 276 GLY A CA 1
ATOM 2186 C C . GLY A 1 276 ? -21.216 -6.109 21.368 1.00 94.25 276 GLY A C 1
ATOM 2187 O O . GLY A 1 276 ? -20.514 -5.141 21.660 1.00 94.25 276 GLY A O 1
ATOM 2188 N N . THR A 1 277 ? -20.728 -7.350 21.291 1.00 97.25 277 THR A N 1
ATOM 2189 C CA . THR A 1 277 ? -19.317 -7.681 21.543 1.00 97.25 277 THR A CA 1
ATOM 2190 C C . THR A 1 277 ? -18.565 -7.902 20.232 1.00 97.25 277 THR A C 1
ATOM 2192 O O . THR A 1 277 ? -18.859 -8.850 19.501 1.00 97.25 277 THR A O 1
ATOM 2195 N N . VAL A 1 278 ? -17.568 -7.060 19.951 1.00 98.38 278 VAL A N 1
ATOM 2196 C CA . VAL A 1 278 ? -16.738 -7.141 18.740 1.00 98.38 278 VAL A CA 1
ATOM 2197 C C . VAL A 1 278 ? -15.367 -7.746 19.067 1.00 98.38 278 VAL A C 1
ATOM 2199 O O . VAL A 1 278 ? -14.612 -7.163 19.848 1.00 98.38 278 VAL A O 1
ATOM 2202 N N . PRO A 1 279 ? -15.002 -8.894 18.468 1.00 98.25 279 PRO A N 1
ATOM 2203 C CA . PRO A 1 279 ? -13.683 -9.486 18.649 1.00 98.25 279 PRO A CA 1
ATOM 2204 C C . PRO A 1 279 ? -12.615 -8.800 17.780 1.00 98.25 279 PRO A C 1
ATOM 2206 O O . PRO A 1 279 ? -12.802 -8.599 16.573 1.00 98.25 279 PRO A O 1
ATOM 2209 N N . VAL A 1 280 ? -11.460 -8.527 18.384 1.00 97.62 280 VAL A N 1
ATOM 2210 C CA . VAL A 1 280 ? -10.236 -8.028 17.748 1.00 97.62 280 VAL A CA 1
ATOM 2211 C C . VAL A 1 280 ? -9.091 -8.981 18.083 1.00 97.62 280 VAL A C 1
ATOM 2213 O O . VAL A 1 280 ? -8.837 -9.261 19.248 1.00 97.62 280 VAL A O 1
ATOM 2216 N N . ARG A 1 281 ? -8.390 -9.505 17.078 1.00 95.50 281 ARG A N 1
ATOM 2217 C CA . ARG A 1 281 ? -7.257 -10.422 17.275 1.00 95.50 281 ARG A CA 1
ATOM 2218 C C . ARG A 1 281 ? -6.017 -9.910 16.575 1.00 95.50 281 ARG A C 1
ATOM 2220 O O . ARG A 1 281 ? -6.046 -9.695 15.366 1.00 95.50 281 ARG A O 1
ATOM 2227 N N . LEU A 1 282 ? -4.929 -9.777 17.318 1.00 91.12 282 LEU A N 1
ATOM 2228 C CA . LEU A 1 282 ? -3.650 -9.265 16.843 1.00 91.12 282 LEU A CA 1
ATOM 2229 C C . LEU A 1 282 ? -2.576 -10.318 17.137 1.00 91.12 282 LEU A C 1
ATOM 2231 O O . LEU A 1 282 ? -2.462 -10.771 18.272 1.00 91.12 282 LEU A O 1
ATOM 2235 N N . SER A 1 283 ? -1.834 -10.758 16.117 1.00 86.19 283 SER A N 1
ATOM 2236 C CA . SER A 1 283 ? -0.790 -11.790 16.259 1.00 86.19 283 SER A CA 1
ATOM 2237 C C . SER A 1 283 ? 0.464 -11.473 15.429 1.00 86.19 283 SER A C 1
ATOM 2239 O O . SER A 1 283 ? 0.348 -11.109 14.256 1.00 86.19 283 SER A O 1
ATOM 2241 N N . GLY A 1 284 ? 1.655 -11.658 16.009 1.00 74.44 284 GLY A N 1
ATOM 2242 C CA . GLY A 1 284 ? 2.964 -11.466 15.372 1.00 74.44 284 GLY A CA 1
ATOM 2243 C C . GLY A 1 284 ? 3.897 -10.470 16.086 1.00 74.44 284 GLY A C 1
ATOM 2244 O O . GLY A 1 284 ? 3.698 -10.146 17.249 1.00 74.44 284 GLY A O 1
ATOM 2245 N N . GLY A 1 285 ? 4.985 -10.041 15.441 1.00 66.81 285 GLY A N 1
ATOM 2246 C CA . GLY A 1 285 ? 5.945 -9.099 16.045 1.00 66.81 285 GLY A CA 1
ATOM 2247 C C . GLY A 1 285 ? 5.528 -7.659 15.770 1.00 66.81 285 GLY A C 1
ATOM 2248 O O . GLY A 1 285 ? 5.188 -7.357 14.631 1.00 66.81 285 GLY A O 1
ATOM 2249 N N . THR A 1 286 ? 5.512 -6.777 16.772 1.00 63.84 286 THR A N 1
ATOM 2250 C CA . THR A 1 286 ? 5.174 -5.352 16.584 1.00 63.84 286 THR A CA 1
ATOM 2251 C C . THR A 1 286 ? 6.076 -4.472 17.441 1.00 63.84 286 THR A C 1
ATOM 2253 O O . THR A 1 286 ? 6.365 -4.841 18.566 1.00 63.84 286 THR A O 1
ATOM 2256 N N . SER A 1 287 ? 6.551 -3.322 16.962 1.00 72.94 287 SER A N 1
ATOM 2257 C CA . SER A 1 287 ? 7.311 -2.399 17.825 1.00 72.94 287 SER A CA 1
ATOM 2258 C C . SER A 1 287 ? 6.382 -1.473 18.608 1.00 72.94 287 SER A C 1
ATOM 2260 O O . SER A 1 287 ? 6.600 -1.253 19.798 1.00 72.94 287 SER A O 1
ATOM 2262 N N . GLU A 1 288 ? 5.320 -0.991 17.963 1.00 80.56 288 GLU A N 1
ATOM 2263 C CA . GLU A 1 288 ? 4.356 -0.058 18.539 1.00 80.56 288 GLU A CA 1
ATOM 2264 C C . GLU A 1 288 ? 2.914 -0.384 18.128 1.00 80.56 288 GLU A C 1
ATOM 2266 O O . GLU A 1 288 ? 2.624 -0.671 16.965 1.00 80.56 288 GLU A O 1
ATOM 2271 N N . MET A 1 289 ? 1.995 -0.322 19.088 1.00 88.50 289 MET A N 1
ATOM 2272 C CA . MET A 1 289 ? 0.571 -0.554 18.877 1.00 88.50 289 MET A CA 1
ATOM 2273 C C . MET A 1 289 ? -0.248 0.476 19.650 1.00 88.50 289 MET A C 1
ATOM 2275 O O . MET A 1 289 ? -0.161 0.540 20.872 1.00 88.50 289 MET A O 1
ATOM 2279 N N . GLN A 1 290 ? -1.082 1.233 18.948 1.00 92.38 290 GLN A N 1
ATOM 2280 C CA . GLN A 1 290 ? -2.032 2.178 19.519 1.00 92.38 290 GLN A CA 1
ATOM 2281 C C . GLN A 1 290 ? -3.446 1.810 19.067 1.00 92.38 290 GLN A C 1
ATOM 2283 O O . GLN A 1 290 ? -3.738 1.690 17.874 1.00 92.38 290 GLN A O 1
ATOM 2288 N N . ILE A 1 291 ? -4.331 1.599 20.034 1.00 95.69 291 ILE A N 1
ATOM 2289 C CA . ILE A 1 291 ? -5.734 1.269 19.818 1.00 95.69 291 ILE A CA 1
ATOM 2290 C C . ILE A 1 291 ? -6.567 2.252 20.618 1.00 95.69 291 ILE A C 1
ATOM 2292 O O . ILE A 1 291 ? -6.575 2.238 21.848 1.00 95.69 291 ILE A O 1
ATOM 2296 N N . HIS A 1 292 ? -7.312 3.074 19.904 1.00 96.56 292 HIS A N 1
ATOM 2297 C CA . HIS A 1 292 ? -8.250 4.009 20.481 1.00 96.56 292 HIS A CA 1
ATOM 2298 C C . HIS A 1 292 ? -9.666 3.500 20.269 1.00 96.56 292 HIS A C 1
ATOM 2300 O O . HIS A 1 292 ? -10.050 3.086 19.174 1.00 96.56 292 HIS A O 1
ATOM 2306 N N . ARG A 1 293 ? -10.452 3.513 21.340 1.00 95.38 293 ARG A N 1
ATOM 2307 C CA . ARG A 1 293 ? -11.877 3.174 21.309 1.00 95.38 293 ARG A CA 1
ATOM 2308 C C . ARG A 1 293 ? -12.707 4.392 21.712 1.00 95.38 293 ARG A C 1
ATOM 2310 O O . ARG A 1 293 ? -12.205 5.240 22.448 1.00 95.38 293 ARG A O 1
ATOM 2317 N N . PRO A 1 294 ? -13.971 4.502 21.286 1.00 94.94 294 PRO A N 1
ATOM 2318 C CA . PRO A 1 294 ? -14.798 5.628 21.688 1.00 94.94 294 PRO A CA 1
ATOM 2319 C C . PRO A 1 294 ? -15.163 5.522 23.170 1.00 94.94 294 PRO A C 1
ATOM 2321 O O . PRO A 1 294 ? -15.302 4.423 23.721 1.00 94.94 294 PRO A O 1
ATOM 2324 N N . LYS A 1 295 ? -15.381 6.670 23.815 1.00 90.94 295 LYS A N 1
ATOM 2325 C CA . LYS A 1 295 ? -15.956 6.717 25.167 1.00 90.94 295 LYS A CA 1
ATOM 2326 C C . LYS A 1 295 ? -17.279 5.945 25.215 1.00 90.94 295 LYS A C 1
ATOM 2328 O O . LYS A 1 295 ? -18.117 6.085 24.328 1.00 90.94 295 LYS A O 1
ATOM 2333 N N . GLY A 1 296 ? -17.458 5.138 26.259 1.00 88.94 296 GLY A N 1
ATOM 2334 C CA . GLY A 1 296 ? -18.634 4.279 26.435 1.00 88.94 296 GLY A CA 1
ATOM 2335 C C . GLY A 1 296 ? -18.528 2.889 25.797 1.00 88.94 296 GLY A C 1
ATOM 2336 O O . GLY A 1 296 ? -19.448 2.094 25.957 1.00 88.94 296 GLY A O 1
ATOM 2337 N N . ALA A 1 297 ? -17.425 2.564 25.109 1.00 95.69 297 ALA A N 1
ATOM 2338 C CA . ALA A 1 297 ? -17.109 1.188 24.732 1.00 95.69 297 ALA A CA 1
ATOM 2339 C C . ALA A 1 297 ? -16.225 0.534 25.805 1.00 95.69 297 ALA A C 1
ATOM 2341 O O . ALA A 1 297 ? -15.056 0.905 25.970 1.00 95.69 297 ALA A O 1
ATOM 2342 N N . ALA A 1 298 ? -16.761 -0.459 26.512 1.00 96.81 298 ALA A N 1
ATOM 2343 C CA . ALA A 1 298 ? -15.979 -1.251 27.452 1.00 96.81 298 ALA A CA 1
ATOM 2344 C C . ALA A 1 298 ? -15.061 -2.224 26.699 1.00 96.81 298 ALA A C 1
ATOM 2346 O O . ALA A 1 298 ? -15.365 -2.667 25.587 1.00 96.81 298 ALA A O 1
ATOM 2347 N N . VAL A 1 299 ? -13.923 -2.580 27.291 1.00 97.69 299 VAL A N 1
ATOM 2348 C CA . VAL A 1 299 ? -12.952 -3.476 26.652 1.00 97.69 299 VAL A CA 1
ATOM 2349 C C . VAL A 1 299 ? -12.456 -4.539 27.620 1.00 97.69 299 VAL A C 1
ATOM 2351 O O . VAL A 1 299 ? -12.272 -4.276 28.804 1.00 97.69 299 VAL A O 1
ATOM 2354 N N . ARG A 1 300 ? -12.215 -5.738 27.097 1.00 97.62 300 ARG A N 1
ATOM 2355 C CA . ARG A 1 300 ? -11.472 -6.808 27.752 1.00 97.62 300 ARG A CA 1
ATOM 2356 C C . ARG A 1 300 ? -10.303 -7.189 26.860 1.00 97.62 300 ARG A C 1
ATOM 2358 O O . ARG A 1 300 ? -10.482 -7.437 25.671 1.00 97.62 300 ARG A O 1
ATOM 2365 N N . VAL A 1 301 ? -9.111 -7.222 27.437 1.00 96.00 301 VAL A N 1
ATOM 2366 C CA . VAL A 1 301 ? -7.859 -7.523 26.749 1.00 96.00 301 VAL A CA 1
ATOM 2367 C C . VAL A 1 301 ? -7.268 -8.801 27.318 1.00 96.00 301 VAL A C 1
ATOM 2369 O O . VAL A 1 301 ? -7.057 -8.914 28.523 1.00 96.00 301 VAL A O 1
ATOM 2372 N N . HIS A 1 302 ? -6.966 -9.755 26.442 1.00 95.12 302 HIS A N 1
ATOM 2373 C CA . HIS A 1 302 ? -6.163 -10.930 26.750 1.00 95.12 302 HIS A CA 1
ATOM 2374 C C . HIS A 1 302 ? -4.806 -10.799 26.057 1.00 95.12 302 HIS A C 1
ATOM 2376 O O . HIS A 1 302 ? -4.694 -10.983 24.845 1.00 95.12 302 HIS A O 1
ATOM 2382 N N . PHE A 1 303 ? -3.779 -10.453 26.828 1.00 90.94 303 PHE A N 1
ATOM 2383 C CA . PHE A 1 303 ? -2.423 -10.239 26.342 1.00 90.94 303 PHE A CA 1
ATOM 2384 C C . PHE A 1 303 ? -1.556 -11.480 26.586 1.00 90.94 303 PHE A C 1
ATOM 2386 O O . PHE A 1 303 ? -1.276 -11.854 27.722 1.00 90.94 303 PHE A O 1
ATOM 2393 N N . LYS A 1 304 ? -1.115 -12.122 25.507 1.00 89.62 304 LYS A N 1
ATOM 2394 C CA . LYS A 1 304 ? -0.247 -13.303 25.491 1.00 89.62 304 LYS A CA 1
ATOM 2395 C C . LYS A 1 304 ? 1.081 -12.947 24.835 1.00 89.62 304 LYS A C 1
ATOM 2397 O O . LYS A 1 304 ? 1.262 -13.131 23.633 1.00 89.62 304 LYS A O 1
ATOM 2402 N N . GLY A 1 305 ? 2.015 -12.445 25.625 1.00 85.56 305 GLY A N 1
ATOM 2403 C CA . GLY A 1 305 ? 3.365 -12.175 25.160 1.00 85.56 305 GLY A CA 1
ATOM 2404 C C . GLY A 1 305 ? 4.098 -11.257 26.117 1.00 85.56 305 GLY A C 1
ATOM 2405 O O . GLY A 1 305 ? 3.930 -11.369 27.328 1.00 85.56 305 GLY A O 1
ATOM 2406 N N . TRP A 1 306 ? 4.908 -10.357 25.571 1.00 84.50 306 TRP A N 1
ATOM 2407 C CA . TRP A 1 306 ? 5.719 -9.437 26.363 1.00 84.50 306 TRP A CA 1
ATOM 2408 C C . TRP A 1 306 ? 5.599 -8.015 25.822 1.00 84.50 306 TRP A C 1
ATOM 2410 O O . TRP A 1 306 ? 5.641 -7.848 24.604 1.00 84.50 306 TRP A O 1
ATOM 2420 N N . ALA A 1 307 ? 5.447 -7.021 26.699 1.00 83.50 307 ALA A N 1
ATOM 2421 C CA . ALA A 1 307 ? 5.444 -5.599 26.354 1.00 83.50 307 ALA A CA 1
ATOM 2422 C C . ALA A 1 307 ? 6.353 -4.805 27.300 1.00 83.50 307 ALA A C 1
ATOM 2424 O O . ALA A 1 307 ? 6.214 -4.946 28.511 1.00 83.50 307 ALA A O 1
ATOM 2425 N N . SER A 1 308 ? 7.233 -3.941 26.779 1.00 84.75 308 SER A N 1
ATOM 2426 C CA . SER A 1 308 ? 8.066 -3.077 27.635 1.00 84.75 308 SER A CA 1
ATOM 2427 C C . SER A 1 308 ? 7.242 -1.971 28.290 1.00 84.75 308 SER A C 1
ATOM 2429 O O . SER A 1 308 ? 7.425 -1.673 29.469 1.00 84.75 308 SER A O 1
ATOM 2431 N N . HIS A 1 309 ? 6.288 -1.405 27.548 1.00 86.31 309 HIS A N 1
ATOM 2432 C CA . HIS A 1 309 ? 5.309 -0.456 28.068 1.00 86.31 309 HIS A CA 1
ATOM 2433 C C . HIS A 1 309 ? 3.915 -0.850 27.606 1.00 86.31 309 HIS A C 1
ATOM 2435 O O . HIS A 1 309 ? 3.664 -1.018 26.412 1.00 86.31 309 HIS A O 1
ATOM 2441 N N . PHE A 1 310 ? 2.997 -0.969 28.557 1.00 90.12 310 PHE A N 1
ATOM 2442 C CA . PHE A 1 310 ? 1.598 -1.257 28.291 1.00 90.12 310 PHE A CA 1
ATOM 2443 C C . PHE A 1 310 ? 0.729 -0.215 28.987 1.00 90.12 310 PHE A C 1
ATOM 2445 O O . PHE A 1 310 ? 0.774 -0.079 30.206 1.00 90.12 310 PHE A O 1
ATOM 2452 N N . ILE A 1 311 ? -0.069 0.517 28.221 1.00 92.31 311 ILE A N 1
ATOM 2453 C CA . ILE A 1 311 ? -1.048 1.473 28.728 1.00 92.31 311 ILE A CA 1
ATOM 2454 C C . ILE A 1 311 ? -2.433 0.896 28.467 1.00 92.31 311 ILE A C 1
ATOM 2456 O O . ILE A 1 311 ? -2.789 0.595 27.326 1.00 92.31 311 ILE A O 1
ATOM 2460 N N . PHE A 1 312 ? -3.207 0.744 29.533 1.00 93.88 312 PHE A N 1
ATOM 2461 C CA . PHE A 1 312 ? -4.595 0.314 29.501 1.00 93.88 312 PHE A CA 1
ATOM 2462 C C . PHE A 1 312 ? -5.435 1.357 30.218 1.00 93.88 312 PHE A C 1
ATOM 2464 O O . PHE A 1 312 ? -5.380 1.457 31.440 1.00 93.88 312 PHE A O 1
ATOM 2471 N N . ASP A 1 313 ? -6.210 2.128 29.467 1.00 91.62 313 ASP A N 1
ATOM 2472 C CA . ASP A 1 313 ? -6.970 3.260 29.996 1.00 91.62 313 ASP A CA 1
ATOM 2473 C C . ASP A 1 313 ? -6.058 4.261 30.715 1.00 91.62 313 ASP A C 1
ATOM 2475 O O . ASP A 1 313 ? -5.186 4.871 30.099 1.00 91.62 313 ASP A O 1
ATOM 2479 N N . ASP A 1 314 ? -6.266 4.440 32.010 1.00 88.44 314 ASP A N 1
ATOM 2480 C CA . ASP A 1 314 ? -5.495 5.278 32.917 1.00 88.44 314 ASP A CA 1
ATOM 2481 C C . ASP A 1 314 ? -4.358 4.517 33.625 1.00 88.44 314 ASP A C 1
ATOM 2483 O O . ASP A 1 314 ? -3.578 5.112 34.370 1.00 88.44 314 ASP A O 1
ATOM 2487 N N . GLN A 1 315 ? -4.231 3.211 33.381 1.00 90.19 315 GLN A N 1
ATOM 2488 C CA . GLN A 1 315 ? -3.236 2.344 34.006 1.00 90.19 315 GLN A CA 1
ATOM 2489 C C . GLN A 1 315 ? -2.009 2.173 33.108 1.00 90.19 315 GLN A C 1
ATOM 2491 O O . GLN A 1 315 ? -2.119 1.929 31.906 1.00 90.19 315 GLN A O 1
ATOM 2496 N N . ILE A 1 316 ? -0.824 2.255 33.713 1.00 90.62 316 ILE A N 1
ATOM 2497 C CA . ILE A 1 316 ? 0.467 2.091 33.040 1.00 90.62 316 ILE A CA 1
ATOM 2498 C C . ILE A 1 316 ? 1.197 0.912 33.678 1.00 90.62 316 ILE A C 1
ATOM 2500 O O . ILE A 1 316 ? 1.352 0.857 34.898 1.00 90.62 316 ILE A O 1
ATOM 2504 N N . PHE A 1 317 ? 1.680 -0.002 32.846 1.00 87.38 317 PHE A N 1
ATOM 2505 C CA . PHE A 1 317 ? 2.470 -1.158 33.244 1.00 87.38 317 PHE A CA 1
ATOM 2506 C C . PHE A 1 317 ? 3.818 -1.127 32.524 1.00 87.38 317 PHE A C 1
ATOM 2508 O O . PHE A 1 317 ? 3.878 -0.954 31.304 1.00 87.38 317 PHE A O 1
ATOM 2515 N N . SER A 1 318 ? 4.893 -1.324 33.279 1.00 85.44 318 SER A N 1
ATOM 2516 C CA . SER A 1 318 ? 6.235 -1.557 32.743 1.00 85.44 318 SER A CA 1
ATOM 2517 C C . SER A 1 318 ? 6.516 -3.057 32.711 1.00 85.44 318 SER A C 1
ATOM 2519 O O . SER A 1 318 ? 6.184 -3.757 33.667 1.00 85.44 318 SER A O 1
ATOM 2521 N N . ASP A 1 319 ? 7.115 -3.536 31.622 1.00 83.00 319 ASP A N 1
ATOM 2522 C CA . ASP A 1 319 ? 7.548 -4.926 31.426 1.00 83.00 319 ASP A CA 1
ATOM 2523 C C . ASP A 1 319 ? 6.442 -5.969 31.689 1.00 83.00 319 ASP A C 1
ATOM 2525 O O . ASP A 1 319 ? 6.599 -6.919 32.462 1.00 83.00 319 ASP A O 1
ATOM 2529 N N . LEU A 1 320 ? 5.295 -5.798 31.025 1.00 80.56 320 LEU A N 1
ATOM 2530 C CA . LEU A 1 320 ? 4.147 -6.690 31.146 1.00 80.56 320 LEU A CA 1
ATOM 2531 C C . LEU A 1 320 ? 4.457 -8.061 30.516 1.00 80.56 320 LEU A C 1
ATOM 2533 O O . LEU A 1 320 ? 4.717 -8.170 29.317 1.00 80.56 320 LEU A O 1
ATOM 2537 N N . GLY A 1 321 ? 4.436 -9.105 31.347 1.00 72.75 321 GLY A N 1
ATOM 2538 C CA . GLY A 1 321 ? 4.768 -10.481 30.971 1.00 72.75 321 GLY A CA 1
ATOM 2539 C C . GLY A 1 321 ? 3.590 -11.331 30.479 1.00 72.75 321 GLY A C 1
ATOM 2540 O O . GLY A 1 321 ? 2.508 -10.837 30.170 1.00 72.75 321 GLY A O 1
ATOM 2541 N N . ASN A 1 322 ? 3.826 -12.645 30.410 1.00 74.44 322 ASN A N 1
ATOM 2542 C CA . ASN A 1 322 ? 2.952 -13.603 29.731 1.00 74.44 322 ASN A CA 1
ATOM 2543 C C . ASN A 1 322 ? 1.569 -13.784 30.385 1.00 74.44 322 ASN A C 1
ATOM 2545 O O . ASN A 1 322 ? 1.463 -14.038 31.581 1.00 74.44 322 ASN A O 1
ATOM 2549 N N . ASP A 1 323 ? 0.546 -13.818 29.527 1.00 86.38 323 ASP A N 1
ATOM 2550 C CA . ASP A 1 323 ? -0.829 -14.265 29.795 1.00 86.38 323 ASP A CA 1
ATOM 2551 C C . ASP A 1 323 ? -1.622 -13.406 30.797 1.00 86.38 323 ASP A C 1
ATOM 2553 O O . ASP A 1 323 ? -2.164 -13.886 31.792 1.00 86.38 323 ASP A O 1
ATOM 2557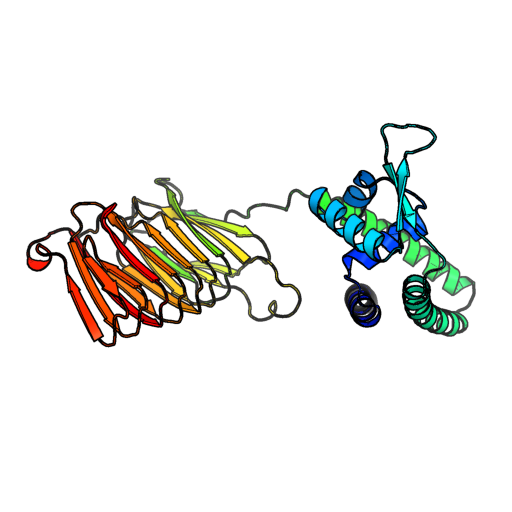 N N . ILE A 1 324 ? -1.727 -12.110 30.506 1.00 90.44 324 ILE A N 1
ATOM 2558 C CA . ILE A 1 324 ? -2.446 -11.130 31.323 1.00 90.44 324 ILE A CA 1
ATOM 2559 C C . ILE A 1 324 ? -3.866 -10.915 30.801 1.00 90.44 324 ILE A C 1
ATOM 2561 O O . ILE A 1 324 ? -4.115 -10.874 29.593 1.00 90.44 324 ILE A O 1
ATOM 2565 N N . ARG A 1 325 ? -4.813 -10.731 31.725 1.00 93.69 325 ARG A N 1
ATOM 2566 C CA . ARG A 1 325 ? -6.185 -10.314 31.421 1.00 93.69 325 ARG A CA 1
ATOM 2567 C C . ARG A 1 325 ? -6.486 -8.987 32.099 1.00 93.69 325 ARG A C 1
ATOM 2569 O O . ARG A 1 325 ? -6.373 -8.887 33.316 1.00 93.69 325 ARG A O 1
ATOM 2576 N N . LEU A 1 326 ? -6.885 -8.002 31.305 1.00 94.12 326 LEU A N 1
ATOM 2577 C CA . LEU A 1 326 ? -7.326 -6.683 31.758 1.00 94.12 326 LEU A CA 1
ATOM 2578 C C . LEU A 1 326 ? -8.740 -6.439 31.245 1.00 94.12 326 LEU A C 1
ATOM 2580 O O . LEU A 1 326 ? -9.099 -6.922 30.172 1.00 94.12 326 LEU A O 1
ATOM 2584 N N . GLN A 1 327 ? -9.550 -5.692 31.985 1.00 96.00 327 GLN A N 1
ATOM 2585 C CA . GLN A 1 327 ? -10.857 -5.262 31.501 1.00 96.00 327 GLN A CA 1
ATOM 2586 C C . GLN A 1 327 ? -11.296 -3.956 32.148 1.00 96.00 327 GLN A C 1
ATOM 2588 O O . GLN A 1 327 ? -10.895 -3.651 33.272 1.00 96.00 327 GLN A O 1
ATOM 2593 N N . SER A 1 328 ? -12.143 -3.207 31.445 1.00 94.19 328 SER A N 1
ATOM 2594 C CA . SER A 1 328 ? -12.819 -2.040 32.006 1.00 94.19 328 SER A CA 1
ATOM 2595 C C . SER A 1 328 ? -13.768 -2.465 33.144 1.00 94.19 328 SER A C 1
ATOM 2597 O O . SER A 1 328 ? -14.337 -3.562 33.083 1.00 94.19 328 SER A O 1
ATOM 2599 N N . PRO A 1 329 ? -13.979 -1.624 34.176 1.00 93.25 329 PRO A N 1
ATOM 2600 C CA . PRO A 1 329 ? -14.812 -1.977 35.332 1.00 93.25 329 PRO A CA 1
ATOM 2601 C C . PRO A 1 329 ? -16.265 -2.332 34.985 1.00 93.25 329 PRO A C 1
ATOM 2603 O O . PRO A 1 329 ? -16.882 -3.160 35.648 1.00 93.25 329 PRO A O 1
ATOM 2606 N N . ASP A 1 330 ? -16.805 -1.715 33.937 1.00 93.44 330 ASP A N 1
ATOM 2607 C CA . ASP A 1 330 ? -18.182 -1.848 33.463 1.00 93.44 330 ASP A CA 1
ATOM 2608 C C . ASP A 1 330 ? -18.367 -2.943 32.397 1.00 93.44 330 ASP A C 1
ATOM 2610 O O . ASP A 1 330 ? -19.467 -3.124 31.881 1.00 93.44 330 ASP A O 1
ATOM 2614 N N . TYR A 1 331 ? -17.318 -3.707 32.068 1.00 95.69 331 TYR A N 1
ATOM 2615 C CA . TYR A 1 331 ? -17.327 -4.632 30.931 1.00 95.69 331 TYR A CA 1
ATOM 2616 C C . TYR A 1 331 ? -18.482 -5.647 30.939 1.00 95.69 331 TYR A C 1
ATOM 2618 O O . TYR A 1 331 ? -19.095 -5.892 29.901 1.00 95.69 331 TYR A O 1
ATOM 2626 N N . GLU A 1 332 ? -18.813 -6.235 32.090 1.00 94.62 332 GLU A N 1
ATOM 2627 C CA . GLU A 1 332 ? -19.848 -7.278 32.166 1.00 94.62 332 GLU A CA 1
ATOM 2628 C C . GLU A 1 332 ? -21.264 -6.737 31.905 1.00 94.62 332 GLU A C 1
ATOM 2630 O O . GLU A 1 332 ? -22.116 -7.456 31.378 1.00 94.62 332 GLU A O 1
ATOM 2635 N N . THR A 1 333 ? -21.515 -5.467 32.233 1.00 94.31 333 THR A N 1
ATOM 2636 C CA . THR A 1 333 ? -22.830 -4.818 32.108 1.00 94.31 333 THR A CA 1
ATOM 2637 C C . THR A 1 333 ? -22.943 -3.909 30.886 1.00 94.31 333 THR A C 1
ATOM 2639 O O . THR A 1 333 ? -24.057 -3.545 30.508 1.00 94.31 333 THR A O 1
ATOM 2642 N N . ALA A 1 334 ? -21.823 -3.553 30.255 1.00 95.12 334 ALA A N 1
ATOM 2643 C CA . ALA A 1 334 ? -21.793 -2.696 29.081 1.00 95.12 334 ALA A CA 1
ATOM 2644 C C . ALA A 1 334 ? -22.471 -3.347 27.864 1.00 95.12 334 ALA A C 1
ATOM 2646 O O . ALA A 1 334 ? -22.253 -4.517 27.539 1.00 95.12 334 ALA A O 1
ATOM 2647 N N . GLU A 1 335 ? -23.257 -2.553 27.137 1.00 95.00 335 GLU A N 1
ATOM 2648 C CA . GLU A 1 335 ? -23.881 -2.965 25.873 1.00 95.00 335 GLU A CA 1
ATOM 2649 C C . GLU A 1 335 ? -22.861 -3.016 24.721 1.00 95.00 335 GLU A C 1
ATOM 2651 O O . GLU A 1 335 ? -22.909 -3.900 23.861 1.00 95.00 335 GLU A O 1
ATOM 2656 N N . HIS A 1 336 ? -21.907 -2.082 24.731 1.00 97.00 336 HIS A N 1
ATOM 2657 C CA . HIS A 1 336 ? -20.903 -1.878 23.692 1.00 97.00 336 HIS A CA 1
ATOM 2658 C C . HIS A 1 336 ? -19.544 -2.391 24.169 1.00 97.00 336 HIS A C 1
ATOM 2660 O O . HIS A 1 336 ? -18.920 -1.781 25.039 1.00 97.00 336 HIS A O 1
ATOM 2666 N N . ARG A 1 337 ? -19.077 -3.515 23.611 1.00 97.81 337 ARG A N 1
ATOM 2667 C CA . ARG A 1 337 ? -17.895 -4.224 24.119 1.00 97.81 337 ARG A CA 1
ATOM 2668 C C . ARG A 1 337 ? -16.891 -4.593 23.035 1.00 97.81 337 ARG A C 1
ATOM 2670 O O . ARG A 1 337 ? -17.264 -5.021 21.943 1.00 97.81 337 ARG A O 1
ATOM 2677 N N . TYR A 1 338 ? -15.613 -4.525 23.388 1.00 98.31 338 TYR A N 1
ATOM 2678 C CA . TYR A 1 338 ? -14.511 -5.098 22.620 1.00 98.31 338 TYR A CA 1
ATOM 2679 C C . TYR A 1 338 ? -13.849 -6.250 23.373 1.00 98.31 338 TYR A C 1
ATOM 2681 O O . TYR A 1 338 ? -13.471 -6.096 24.531 1.00 98.31 338 TYR A O 1
ATOM 2689 N N . ASP A 1 339 ? -13.652 -7.373 22.686 1.00 98.06 339 ASP A N 1
ATOM 2690 C CA . ASP A 1 339 ? -12.774 -8.456 23.135 1.00 98.06 339 ASP A CA 1
ATOM 2691 C C . ASP A 1 339 ? -11.493 -8.427 22.312 1.00 98.06 339 ASP A C 1
ATOM 2693 O O . ASP A 1 339 ? -11.503 -8.809 21.143 1.00 98.06 339 ASP A O 1
ATOM 2697 N N . ILE A 1 340 ? -10.398 -7.965 22.907 1.00 96.75 340 ILE A N 1
ATOM 2698 C CA . ILE A 1 340 ? -9.107 -7.825 22.237 1.00 96.75 340 ILE A CA 1
ATOM 2699 C C . ILE A 1 340 ? -8.174 -8.937 22.706 1.00 96.75 340 ILE A C 1
ATOM 2701 O O . ILE A 1 340 ? -7.853 -9.042 23.884 1.00 96.75 340 ILE A O 1
ATOM 2705 N N . GLU A 1 341 ? -7.691 -9.755 21.783 1.00 95.06 341 GLU A N 1
ATOM 2706 C CA . GLU A 1 341 ? -6.632 -10.725 22.041 1.00 95.06 341 GLU A CA 1
ATOM 2707 C C . GLU A 1 341 ? -5.358 -10.285 21.322 1.00 95.06 341 GLU A C 1
ATOM 2709 O O . GLU A 1 341 ? -5.370 -10.046 20.113 1.00 95.06 341 GLU A O 1
ATOM 2714 N N . VAL A 1 342 ? -4.255 -10.200 22.061 1.00 90.50 342 VAL A N 1
ATOM 2715 C CA . VAL A 1 342 ? -2.942 -9.819 21.534 1.00 90.50 342 VAL A CA 1
ATOM 2716 C C . VAL A 1 342 ? -1.967 -10.954 21.811 1.00 90.50 342 VAL A C 1
ATOM 2718 O O . VAL A 1 342 ? -1.748 -11.298 22.966 1.00 90.50 342 VAL A O 1
ATOM 2721 N N . GLN A 1 343 ? -1.386 -11.547 20.769 1.00 87.19 343 GLN A N 1
ATOM 2722 C CA . GLN A 1 343 ? -0.436 -12.662 20.855 1.00 87.19 343 GLN A CA 1
ATOM 2723 C C . GLN A 1 343 ? 0.934 -12.260 20.285 1.00 87.19 343 GLN A C 1
ATOM 2725 O O . GLN A 1 343 ? 1.351 -12.774 19.241 1.00 87.19 343 GLN A O 1
ATOM 2730 N N . ASN A 1 344 ? 1.598 -11.287 20.920 1.00 72.44 344 ASN A N 1
ATOM 2731 C CA . ASN A 1 344 ? 2.747 -10.574 20.349 1.00 72.44 344 ASN A CA 1
ATOM 2732 C C . ASN A 1 344 ? 3.857 -10.323 21.384 1.00 72.44 344 ASN A C 1
ATOM 2734 O O . ASN A 1 344 ? 3.580 -10.070 22.554 1.00 72.44 344 ASN A O 1
ATOM 2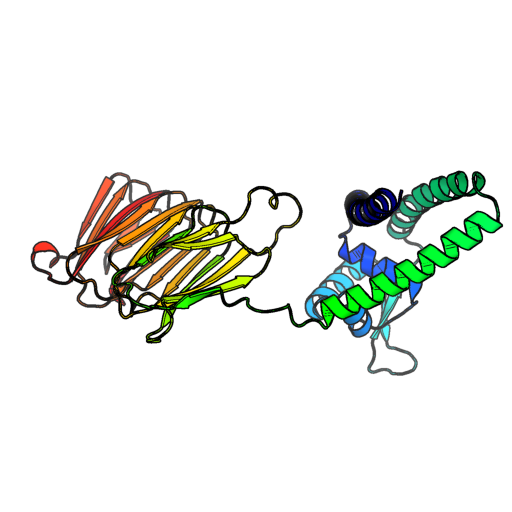738 N N . SER A 1 345 ? 5.110 -10.267 20.926 1.00 65.88 345 SER A N 1
ATOM 2739 C CA . SER A 1 345 ? 6.162 -9.504 21.612 1.00 65.88 345 SER A CA 1
ATOM 2740 C C . SER A 1 345 ? 6.123 -8.076 21.077 1.00 65.88 345 SER A C 1
ATOM 2742 O O . SER A 1 345 ? 6.322 -7.875 19.875 1.00 65.88 345 SER A O 1
ATOM 2744 N N . VAL A 1 346 ? 5.816 -7.113 21.942 1.00 63.81 346 VAL A N 1
ATOM 2745 C CA . VAL A 1 346 ? 5.640 -5.704 21.589 1.00 63.81 346 VAL A CA 1
ATOM 2746 C C . VAL A 1 346 ? 6.617 -4.824 22.361 1.00 63.81 346 VAL A C 1
ATOM 2748 O O . VAL A 1 346 ? 6.988 -5.143 23.482 1.00 63.81 346 VAL A O 1
ATOM 2751 N N . GLY A 1 347 ? 7.067 -3.718 21.768 1.00 70.31 347 GLY A N 1
ATOM 2752 C CA . GLY A 1 347 ? 7.702 -2.649 22.540 1.00 70.31 347 GLY A CA 1
ATOM 2753 C C . GLY A 1 347 ? 6.640 -1.930 23.368 1.00 70.31 347 GLY A C 1
ATOM 2754 O O . GLY A 1 347 ? 6.471 -2.204 24.552 1.00 70.31 347 GLY A O 1
ATOM 2755 N N . ASN A 1 348 ? 5.861 -1.077 22.704 1.00 80.06 348 ASN A N 1
ATOM 2756 C CA . ASN A 1 348 ? 4.841 -0.250 23.344 1.00 80.06 348 ASN A CA 1
ATOM 2757 C C . ASN A 1 348 ? 3.430 -0.633 22.879 1.00 80.06 348 ASN A C 1
ATOM 2759 O O . ASN A 1 348 ? 3.173 -0.715 21.677 1.00 80.06 348 ASN A O 1
ATOM 2763 N N . VAL A 1 349 ? 2.511 -0.824 23.823 1.00 88.00 349 VAL A N 1
ATOM 2764 C CA . VAL A 1 349 ? 1.083 -1.051 23.570 1.00 88.00 349 VAL A CA 1
ATOM 2765 C C . VAL A 1 349 ? 0.273 -0.001 24.315 1.00 88.00 349 VAL A C 1
ATOM 2767 O O . VAL A 1 349 ? 0.423 0.144 25.522 1.00 88.00 349 VAL A O 1
ATOM 2770 N N . THR A 1 350 ? -0.629 0.677 23.620 1.00 91.81 350 THR A N 1
ATOM 2771 C CA . THR A 1 350 ? -1.559 1.647 24.197 1.00 91.81 350 THR A CA 1
ATOM 2772 C C . THR A 1 350 ? -2.973 1.283 23.779 1.00 91.81 350 THR A C 1
ATOM 2774 O O . THR A 1 350 ? -3.271 1.215 22.589 1.00 91.81 350 THR A O 1
ATOM 2777 N N . ILE A 1 351 ? -3.849 1.044 24.752 1.00 93.69 351 ILE A N 1
ATOM 2778 C CA . ILE A 1 351 ? -5.271 0.771 24.543 1.00 93.69 351 ILE A CA 1
ATOM 2779 C C . ILE A 1 351 ? -6.056 1.720 25.440 1.00 93.69 351 ILE A C 1
ATOM 2781 O O . ILE A 1 351 ? -6.141 1.508 26.646 1.00 93.69 351 ILE A O 1
ATOM 2785 N N . THR A 1 352 ? -6.628 2.772 24.863 1.00 93.25 352 THR A N 1
ATOM 2786 C CA . THR A 1 352 ? -7.233 3.871 25.631 1.00 93.25 352 THR A CA 1
ATOM 2787 C C . THR A 1 352 ? -8.539 4.354 25.001 1.00 93.25 352 THR A C 1
ATOM 2789 O O . THR A 1 352 ? -8.792 4.128 23.811 1.00 93.25 352 THR A O 1
ATOM 2792 N N . PRO A 1 353 ? -9.428 4.986 25.783 1.00 90.81 353 PRO A N 1
ATOM 2793 C CA . PRO A 1 353 ? -10.560 5.708 25.229 1.00 90.81 353 PRO A CA 1
ATOM 2794 C C . PRO A 1 353 ? -10.094 7.039 24.619 1.00 90.81 353 PRO A C 1
ATOM 2796 O O . PRO A 1 353 ? -9.232 7.711 25.189 1.00 90.81 353 PRO A O 1
ATOM 2799 N N . ARG A 1 354 ? -10.698 7.445 23.499 1.00 82.88 354 ARG A N 1
ATOM 2800 C CA . ARG A 1 354 ? -10.471 8.748 22.855 1.00 82.88 354 ARG A CA 1
ATOM 2801 C C . ARG A 1 354 ? -11.673 9.677 23.006 1.00 82.88 354 ARG A C 1
ATOM 2803 O O . ARG A 1 354 ? -12.824 9.202 22.863 1.00 82.88 35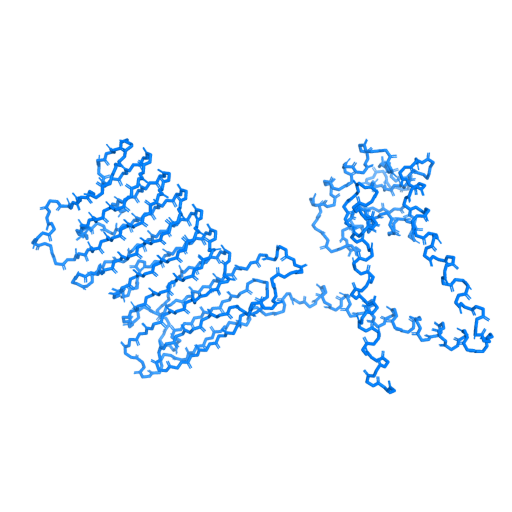4 ARG A O 1
#

Secondary structure (DSSP, 8-state):
-HHHHHHHHHHHHHHHHHHHHHHHHHHT--HHHHHHHHHHHHH-SEEHHHHHHHHT--HHHHHHHHHHHHHTTSEEEEEETTEEEEEEEEE-TT-HHHHHHHHHHHHHHHHHHHHHTTS-HHHHHHHHHHHHHHHHHHHHHHHHHHHS-S-----EEEE-TT-SSEEEEEEE--SEEEEEEE--SSEEEEEEEESSPPEEEEETTEEEEE--GGGSSS-----EEEEEEESSSEEEEEEES--SEEEEE-TTSEEEEEEEES--SEEEEE----SSEEEEEEEEEEEEEEEEE-TT-EEEEEE-SEEEEEEETTEEEEEE-SSEEEE-TTTTT-SSEEEEEEEEEEEEEEEEE-